Protein AF-A0A9D4QVT0-F1 (afdb_monomer_lite)

Organism: Dreissena polymorpha (NCBI:txid45954)

Sequence (246 aa):
MTSIEALIDLQKLAFLGSLCHAPTGKPCHTLFILRLCQFDLCETRKVGFIPDIVKILQKYNLEDYLTTFKTKSLFPSKEKWKSVCKKTVRQHETSHWRMRLEQHKDFSLFKEVHKSLEPATIWRVAKIRPDSLSLMKFLSRLCCKKTHEQPVLCSKCTHQHMHIEVVHALFECPFTDSPARLQTFIETVRQLSAPLHEHLKNIEPATLVLYVMGMIDDVIADLMPIALYPEFLINCANFLQSVLSV

Structure (mmCIF, N/CA/C/O backbone):
data_AF-A0A9D4QVT0-F1
#
_entry.id   AF-A0A9D4QVT0-F1
#
loop_
_atom_site.group_PDB
_atom_site.id
_atom_site.type_symbol
_atom_site.label_atom_id
_atom_site.label_alt_id
_atom_site.label_comp_id
_atom_site.label_asym_id
_atom_site.label_entity_id
_atom_site.label_seq_id
_atom_site.pdbx_PDB_ins_code
_atom_site.Cartn_x
_atom_site.Cartn_y
_atom_site.Cartn_z
_atom_site.occupancy
_atom_site.B_iso_or_equiv
_atom_site.auth_seq_id
_atom_site.auth_comp_id
_atom_site.auth_asym_id
_atom_site.auth_atom_id
_atom_site.pdbx_PDB_model_num
ATOM 1 N N . MET A 1 1 ? 0.474 -0.788 4.934 1.00 60.62 1 MET A N 1
ATOM 2 C CA . MET A 1 1 ? 1.141 0.000 6.010 1.00 60.62 1 MET A CA 1
ATOM 3 C C . MET A 1 1 ? 0.111 0.927 6.661 1.00 60.62 1 MET A C 1
ATOM 5 O O . MET A 1 1 ? -0.628 1.569 5.932 1.00 60.62 1 MET A O 1
ATOM 9 N N . THR A 1 2 ? -0.000 0.971 7.992 1.00 77.81 2 THR A N 1
ATOM 10 C CA . THR A 1 2 ? -0.995 1.807 8.708 1.00 77.81 2 THR A CA 1
ATOM 11 C C . THR A 1 2 ? -0.305 3.054 9.258 1.00 77.81 2 THR A C 1
ATOM 13 O O . THR A 1 2 ? 0.782 2.920 9.822 1.00 77.81 2 THR A O 1
ATOM 16 N N . SER A 1 3 ? -0.887 4.248 9.093 1.00 87.88 3 SER A N 1
ATOM 17 C CA . SER A 1 3 ? -0.314 5.473 9.670 1.00 87.88 3 SER A CA 1
ATOM 18 C C . SER A 1 3 ? -0.239 5.393 11.201 1.00 87.88 3 SER A C 1
ATOM 20 O O . SER A 1 3 ? -0.995 4.657 11.838 1.00 87.88 3 SER A O 1
ATOM 22 N N . ILE A 1 4 ? 0.680 6.153 11.809 1.00 92.00 4 ILE A N 1
ATOM 23 C CA . ILE A 1 4 ? 0.808 6.220 13.276 1.00 92.00 4 ILE A CA 1
ATOM 24 C C . ILE A 1 4 ? -0.514 6.688 13.898 1.00 92.00 4 ILE A C 1
ATOM 26 O O . ILE A 1 4 ? -0.962 6.120 14.890 1.00 92.00 4 ILE A O 1
ATOM 30 N N . GLU A 1 5 ? -1.169 7.667 13.276 1.00 94.38 5 GLU A N 1
ATOM 31 C CA . GLU A 1 5 ? -2.486 8.149 13.692 1.00 94.38 5 GLU A CA 1
ATOM 32 C C . GLU A 1 5 ? -3.531 7.027 13.666 1.00 94.38 5 GLU A C 1
ATOM 34 O O . GLU A 1 5 ? -4.174 6.767 14.680 1.00 94.38 5 GLU A O 1
ATOM 39 N N . ALA A 1 6 ? -3.637 6.278 12.565 1.00 95.06 6 ALA A N 1
ATOM 40 C CA . ALA A 1 6 ? -4.564 5.152 12.470 1.00 95.06 6 ALA A CA 1
ATOM 41 C C . ALA A 1 6 ? -4.258 4.032 13.487 1.00 95.06 6 ALA A C 1
ATOM 43 O O . ALA A 1 6 ? -5.176 3.366 13.969 1.00 95.06 6 ALA A O 1
ATOM 44 N N . LEU A 1 7 ? -2.989 3.823 13.860 1.00 95.31 7 LEU A N 1
ATOM 45 C CA . LEU A 1 7 ? -2.624 2.902 14.943 1.00 95.31 7 LEU A CA 1
ATOM 46 C C . LEU A 1 7 ? -3.117 3.399 16.307 1.00 95.31 7 LEU A C 1
ATOM 48 O O . LEU A 1 7 ? -3.662 2.604 17.075 1.00 95.31 7 LEU A O 1
ATOM 52 N N . ILE A 1 8 ? -2.959 4.691 16.600 1.00 96.88 8 ILE A N 1
ATOM 53 C CA . ILE A 1 8 ? -3.469 5.317 17.829 1.00 96.88 8 ILE A CA 1
ATOM 54 C C . ILE A 1 8 ? -4.999 5.220 17.874 1.00 96.88 8 ILE A C 1
ATOM 56 O O . ILE A 1 8 ? -5.561 4.799 18.888 1.00 96.88 8 ILE A O 1
ATOM 60 N N . ASP A 1 9 ? -5.668 5.534 16.766 1.00 97.88 9 ASP A N 1
ATOM 61 C CA . ASP A 1 9 ? -7.123 5.455 16.648 1.00 97.88 9 ASP A CA 1
ATOM 62 C C . ASP A 1 9 ? -7.630 4.029 16.893 1.00 97.88 9 ASP A C 1
ATOM 64 O O . ASP A 1 9 ? -8.582 3.828 17.648 1.00 97.88 9 ASP A O 1
ATOM 68 N N . LEU A 1 10 ? -6.959 3.013 16.335 1.00 97.75 10 LEU A N 1
ATOM 69 C CA . LEU A 1 10 ? -7.292 1.606 16.580 1.00 97.75 10 LEU A CA 1
ATOM 70 C C . LEU A 1 10 ? -7.176 1.223 18.059 1.00 97.75 10 LEU A C 1
ATOM 72 O O . LEU A 1 10 ? -8.008 0.455 18.547 1.00 97.75 10 LEU A O 1
ATOM 76 N N . GLN A 1 11 ? -6.181 1.746 18.781 1.00 97.88 11 GLN A N 1
ATOM 77 C CA . GLN A 1 11 ? -6.045 1.499 20.221 1.00 97.88 11 GLN A CA 1
ATOM 78 C C . GLN A 1 11 ? -7.176 2.160 21.011 1.00 97.88 11 GLN A C 1
ATOM 80 O O . GLN A 1 11 ? -7.774 1.524 21.880 1.00 97.88 11 GLN A O 1
ATOM 85 N N . LYS A 1 12 ? -7.532 3.403 20.673 1.00 98.19 12 LYS A N 1
ATOM 86 C CA . LYS A 1 12 ? -8.656 4.114 21.301 1.00 98.19 12 LYS A CA 1
ATOM 87 C C . LYS A 1 12 ? -9.993 3.417 21.029 1.00 98.19 12 LYS A C 1
ATOM 89 O O . LYS A 1 12 ? -10.785 3.239 21.952 1.00 98.19 12 LYS A O 1
ATOM 94 N N . LEU A 1 13 ? -10.217 2.943 19.802 1.00 98.38 13 LEU A N 1
ATOM 95 C CA . LEU A 1 13 ? -11.386 2.136 19.439 1.00 98.38 13 LEU A CA 1
ATOM 96 C C . LEU A 1 13 ? -11.411 0.800 20.195 1.00 98.38 13 LEU A C 1
ATOM 98 O O . LEU A 1 13 ? -12.460 0.391 20.691 1.00 98.38 13 LEU A O 1
ATOM 102 N N . ALA A 1 14 ? -10.274 0.114 20.333 1.00 97.69 14 ALA A N 1
ATOM 103 C CA . ALA A 1 14 ? -10.193 -1.119 21.120 1.00 97.69 14 ALA A CA 1
ATOM 104 C C . ALA A 1 14 ? -10.498 -0.875 22.609 1.00 97.69 14 ALA A C 1
ATOM 106 O O . ALA A 1 14 ? -11.192 -1.677 23.246 1.00 97.69 14 ALA A O 1
ATOM 107 N N . PHE A 1 15 ? -10.023 0.248 23.148 1.00 97.81 15 PHE A N 1
ATOM 108 C CA . PHE A 1 15 ? -10.331 0.669 24.507 1.00 97.81 15 PHE A CA 1
ATOM 109 C C . PHE A 1 15 ? -11.822 0.982 24.681 1.00 97.81 15 PHE A C 1
ATOM 111 O O . PHE A 1 15 ? -12.424 0.467 25.621 1.00 97.81 15 PHE A O 1
ATOM 118 N N . LEU A 1 16 ? -12.450 1.701 23.739 1.00 98.00 16 LEU A N 1
ATOM 119 C CA . LEU A 1 16 ? -13.904 1.919 23.727 1.00 98.00 16 LEU A CA 1
ATOM 120 C C . LEU A 1 16 ? -14.670 0.597 23.816 1.00 98.00 16 LEU A C 1
ATOM 122 O O . LEU A 1 16 ? -15.527 0.447 24.680 1.00 98.00 16 LEU A O 1
ATOM 126 N N . GLY A 1 17 ? -14.329 -0.373 22.962 1.00 97.31 17 GLY A N 1
ATOM 127 C CA . GLY A 1 17 ? -14.982 -1.682 22.991 1.00 97.31 17 GLY A CA 1
ATOM 128 C C . GLY A 1 17 ? -14.847 -2.353 24.357 1.00 97.31 17 GLY A C 1
ATOM 129 O O . GLY A 1 17 ? -15.827 -2.838 24.909 1.00 97.31 17 GLY A O 1
ATOM 130 N N . SER A 1 18 ? -13.661 -2.272 24.963 1.00 96.88 18 SER A N 1
ATOM 131 C CA . SER A 1 18 ? -13.419 -2.819 26.303 1.00 96.88 18 SER A CA 1
ATOM 132 C C . SER A 1 18 ? -14.275 -2.148 27.387 1.00 96.88 18 SER A C 1
ATOM 134 O O . SER A 1 18 ? -14.705 -2.830 28.314 1.00 96.88 18 SER A O 1
ATOM 136 N N . LEU A 1 19 ? -14.559 -0.845 27.271 1.00 96.31 19 LEU A N 1
ATOM 137 C CA . LEU A 1 19 ? -15.464 -0.129 28.180 1.00 96.31 19 LEU A CA 1
ATOM 138 C C . LEU A 1 19 ? -16.932 -0.530 27.969 1.00 96.31 19 LEU A C 1
ATOM 140 O O . LEU A 1 19 ? -17.656 -0.726 28.947 1.00 96.31 19 LEU A O 1
ATOM 144 N N . CYS A 1 20 ? -17.357 -0.698 26.713 1.00 96.12 20 CYS A N 1
ATOM 145 C CA . CYS A 1 20 ? -18.707 -1.150 26.365 1.00 96.12 20 CYS A CA 1
ATOM 146 C C . CYS A 1 20 ? -18.978 -2.604 26.790 1.00 96.12 20 CYS A C 1
ATOM 148 O O . CYS A 1 20 ? -20.111 -2.933 27.126 1.00 96.12 20 CYS A O 1
ATOM 150 N N . HIS A 1 21 ? -17.955 -3.467 26.806 1.00 95.50 21 HIS A N 1
ATOM 151 C CA . HIS A 1 21 ? -18.050 -4.857 27.284 1.00 95.50 21 HIS A CA 1
ATOM 152 C C . HIS A 1 21 ? -17.808 -5.026 28.784 1.00 95.50 21 HIS A C 1
ATOM 154 O O . HIS A 1 21 ? -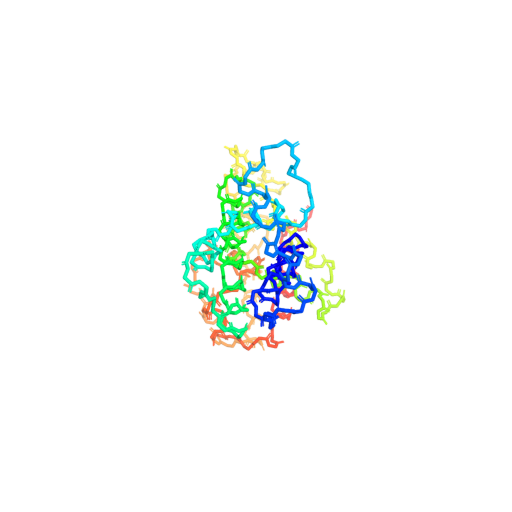17.959 -6.134 29.301 1.00 95.50 21 HIS A O 1
ATOM 160 N N . ALA A 1 22 ? -17.381 -3.977 29.486 1.00 94.50 22 ALA A N 1
ATOM 161 C CA . ALA A 1 22 ? -17.099 -4.075 30.909 1.00 94.50 22 ALA A CA 1
ATOM 162 C C . ALA A 1 22 ? -18.389 -4.400 31.692 1.00 94.50 22 ALA A C 1
ATOM 164 O O . ALA A 1 22 ? -19.429 -3.801 31.415 1.00 94.50 22 ALA A O 1
ATOM 165 N N . PRO A 1 23 ? -18.339 -5.310 32.686 1.00 91.38 23 PRO A N 1
ATOM 166 C CA . PRO A 1 23 ? -19.505 -5.631 33.497 1.00 91.38 23 PRO A CA 1
ATOM 167 C C . PRO A 1 23 ? -20.076 -4.396 34.199 1.00 91.38 23 PRO A C 1
ATOM 169 O O . PRO A 1 23 ? -19.332 -3.567 34.738 1.00 91.38 23 PRO A O 1
ATOM 172 N N . THR A 1 24 ? -21.403 -4.320 34.259 1.00 88.25 24 THR A N 1
ATOM 173 C CA . THR A 1 24 ? -22.119 -3.293 35.020 1.00 88.25 24 THR A CA 1
ATOM 174 C C . THR A 1 24 ? -21.688 -3.321 36.488 1.00 88.25 24 THR A C 1
ATOM 176 O O . THR A 1 24 ? -21.544 -4.389 37.081 1.00 88.25 24 THR A O 1
ATOM 179 N N . GLY A 1 25 ? -21.454 -2.148 37.079 1.00 88.12 25 GLY A N 1
ATOM 180 C CA . GLY A 1 25 ? -20.994 -2.010 38.468 1.00 88.12 25 GLY A CA 1
ATOM 181 C C . GLY A 1 25 ? -19.472 -1.970 38.645 1.00 88.12 25 GLY A C 1
ATOM 182 O O . GLY A 1 25 ? -18.996 -1.609 39.720 1.00 88.12 25 GLY A O 1
ATOM 183 N N . LYS A 1 26 ? -18.676 -2.260 37.604 1.00 93.56 26 LYS A N 1
ATOM 184 C CA . LYS A 1 26 ? -17.235 -1.967 37.648 1.00 93.56 26 LYS A CA 1
ATOM 185 C C . LYS A 1 26 ? -17.010 -0.446 37.613 1.00 93.56 26 LYS A C 1
ATOM 187 O O . LYS A 1 26 ? -17.605 0.217 36.762 1.00 93.56 26 LYS A O 1
ATOM 192 N N . PRO A 1 27 ? -16.103 0.113 38.443 1.00 94.50 27 PRO A N 1
ATOM 193 C CA . PRO A 1 27 ? -15.868 1.559 38.494 1.00 94.50 27 PRO A CA 1
ATOM 194 C C . PRO A 1 27 ? -15.547 2.189 37.134 1.00 94.50 27 PRO A C 1
ATOM 196 O O . PRO A 1 27 ? -16.022 3.279 36.836 1.00 94.50 27 PRO A O 1
ATOM 199 N N . CYS A 1 28 ? -14.792 1.489 36.281 1.00 93.69 28 CYS A N 1
ATOM 200 C CA . CYS A 1 28 ? -14.464 1.958 34.935 1.00 93.69 28 CYS A CA 1
ATOM 201 C C . CYS A 1 28 ? -15.694 2.076 34.024 1.00 93.69 28 CYS A C 1
ATOM 203 O O . CYS A 1 28 ? -15.804 3.057 33.293 1.00 93.69 28 CYS A O 1
ATOM 205 N N . HIS A 1 29 ? -16.627 1.121 34.091 1.00 93.94 29 HIS A N 1
ATOM 206 C CA . HIS A 1 29 ? -17.863 1.153 33.314 1.00 93.94 29 HIS A CA 1
ATOM 207 C C . HIS A 1 29 ? -18.783 2.267 33.816 1.00 93.94 29 HIS A C 1
ATOM 209 O O . HIS A 1 29 ? -19.238 3.089 33.027 1.00 93.94 29 HIS A O 1
ATOM 215 N N . THR A 1 30 ? -18.981 2.366 35.134 1.00 94.81 30 THR A N 1
ATOM 216 C CA . THR A 1 30 ? -19.790 3.434 35.738 1.00 94.81 30 THR A CA 1
ATOM 217 C C . THR A 1 30 ? -19.240 4.814 35.385 1.00 94.81 30 THR A C 1
ATOM 219 O O . THR A 1 30 ? -19.988 5.680 34.937 1.00 94.81 30 THR A O 1
ATOM 222 N N . LEU A 1 31 ? -17.925 5.016 35.516 1.00 94.69 31 LEU A N 1
ATOM 223 C CA . LEU A 1 31 ? -17.282 6.274 35.142 1.00 94.69 31 LEU A CA 1
ATOM 224 C C . LEU A 1 31 ? -17.436 6.565 33.645 1.00 94.69 31 LEU A C 1
ATOM 226 O O . LEU A 1 31 ? -17.711 7.704 33.278 1.00 94.69 31 LEU A O 1
ATOM 230 N N . PHE A 1 32 ? -17.281 5.554 32.787 1.00 95.44 32 PHE A N 1
ATOM 231 C CA . PHE A 1 32 ? -17.475 5.699 31.346 1.00 95.44 32 PHE A CA 1
ATOM 232 C C . PHE A 1 32 ? -18.897 6.156 31.005 1.00 95.44 32 PHE A C 1
ATOM 234 O O . PHE A 1 32 ? -19.044 7.161 30.313 1.00 95.44 32 PHE A O 1
ATOM 241 N N . ILE A 1 33 ? -19.926 5.489 31.539 1.00 94.50 33 ILE A N 1
ATOM 242 C CA . ILE A 1 33 ? -21.330 5.866 31.320 1.00 94.50 33 ILE A CA 1
ATOM 243 C C . ILE A 1 33 ? -21.603 7.280 31.842 1.00 94.50 33 ILE A C 1
ATOM 245 O O . ILE A 1 33 ? -22.165 8.095 31.116 1.00 94.50 33 ILE A O 1
ATOM 249 N N . LEU A 1 34 ? -21.136 7.619 33.050 1.00 92.94 34 LEU A N 1
ATOM 250 C CA . LEU A 1 34 ? -21.290 8.969 33.607 1.00 92.94 34 LEU A CA 1
ATOM 251 C C . LEU A 1 34 ? -20.663 10.037 32.705 1.00 92.94 34 LEU A C 1
ATOM 253 O O . LEU A 1 34 ? -21.289 11.059 32.430 1.00 92.94 34 LEU A O 1
ATOM 257 N N . ARG A 1 35 ? -19.436 9.806 32.220 1.00 92.50 35 ARG A N 1
ATOM 258 C CA . ARG A 1 35 ? -18.749 10.733 31.307 1.00 92.50 35 ARG A CA 1
ATOM 259 C C . ARG A 1 35 ? -19.438 10.829 29.952 1.00 92.50 35 ARG A C 1
ATOM 261 O O . ARG A 1 35 ? -19.459 11.910 29.371 1.00 92.50 35 ARG A O 1
ATOM 268 N N . LEU A 1 36 ? -19.999 9.727 29.464 1.00 92.75 36 LEU A N 1
ATOM 269 C CA . LEU A 1 36 ? -20.750 9.693 28.217 1.00 92.75 36 LEU A CA 1
ATOM 270 C C . LEU A 1 36 ? -22.048 10.506 28.328 1.00 92.75 36 LEU A C 1
ATOM 272 O O . LEU A 1 36 ? -22.293 11.358 27.481 1.00 92.75 36 LEU A O 1
ATOM 276 N N . CYS A 1 37 ? -22.811 10.335 29.412 1.00 91.25 37 CYS A N 1
ATOM 277 C CA . CYS A 1 37 ? -24.007 11.139 29.677 1.00 91.25 37 CYS A CA 1
ATOM 278 C C . CYS A 1 37 ? -23.668 12.624 29.869 1.00 91.25 37 CYS A C 1
ATOM 280 O O . CYS A 1 37 ? -24.354 13.488 29.335 1.00 91.25 37 CYS A O 1
ATOM 282 N N . GLN A 1 38 ? -22.587 12.941 30.592 1.00 90.50 38 GLN A N 1
ATOM 283 C CA . GLN A 1 38 ? -22.120 14.326 30.743 1.00 90.50 38 GLN A CA 1
ATOM 284 C C . GLN A 1 38 ? -21.781 14.974 29.398 1.00 90.50 38 GLN A C 1
ATOM 286 O O . GLN A 1 38 ? -22.061 16.153 29.209 1.00 90.50 38 GLN A O 1
ATOM 291 N N . PHE A 1 39 ? -21.175 14.221 28.478 1.00 90.69 39 PHE A N 1
ATOM 292 C CA . PHE A 1 39 ? -20.851 14.720 27.145 1.00 90.69 39 PHE A CA 1
ATOM 293 C C . PHE A 1 39 ? -22.103 15.047 26.323 1.00 90.69 39 PHE A C 1
ATOM 295 O O . PHE A 1 39 ? -22.094 16.031 25.588 1.00 90.69 39 PHE A O 1
ATOM 302 N N . ASP A 1 40 ? -23.170 14.260 26.473 1.00 88.44 40 ASP A N 1
ATOM 303 C CA . ASP A 1 40 ? -24.441 14.502 25.783 1.00 88.44 40 ASP A CA 1
ATOM 304 C C . ASP A 1 40 ? -25.218 15.688 26.386 1.00 88.44 40 ASP A C 1
ATOM 306 O O . ASP A 1 40 ? -25.942 16.373 25.670 1.00 88.44 40 ASP A O 1
ATOM 310 N N . LEU A 1 41 ? -25.056 15.949 27.690 1.00 87.81 41 LEU A N 1
ATOM 311 C CA . LEU A 1 41 ? -25.810 16.975 28.423 1.00 87.81 41 LEU A CA 1
ATOM 312 C C . LEU A 1 41 ? -25.109 18.343 28.523 1.00 87.81 41 LEU A C 1
ATOM 314 O O . LEU A 1 41 ? -25.785 19.346 28.740 1.00 87.81 41 LEU A O 1
ATOM 318 N N . CYS A 1 42 ? -23.778 18.412 28.402 1.00 80.81 42 CYS A N 1
ATOM 319 C CA . CYS A 1 42 ? -23.013 19.649 28.602 1.00 80.81 42 CYS A CA 1
ATOM 320 C C . CYS A 1 42 ? -22.198 20.062 27.368 1.00 80.81 42 CYS A C 1
ATOM 322 O O . CYS A 1 42 ? -21.316 19.338 26.906 1.00 80.81 42 CYS A O 1
ATOM 324 N N . GLU A 1 43 ? -22.372 21.308 26.920 1.00 66.81 43 GLU A N 1
ATOM 325 C CA . GLU A 1 43 ? -21.602 21.872 25.799 1.00 66.81 43 GLU A CA 1
ATOM 326 C C . GLU A 1 43 ? -20.201 22.374 26.189 1.00 66.81 43 GLU A C 1
ATOM 328 O O . GLU A 1 43 ? -19.310 22.462 25.344 1.00 66.81 43 GLU A O 1
ATOM 333 N N . THR A 1 44 ? -19.968 22.685 27.467 1.00 61.00 44 THR A N 1
ATOM 334 C CA . THR A 1 44 ? -18.906 23.627 27.860 1.00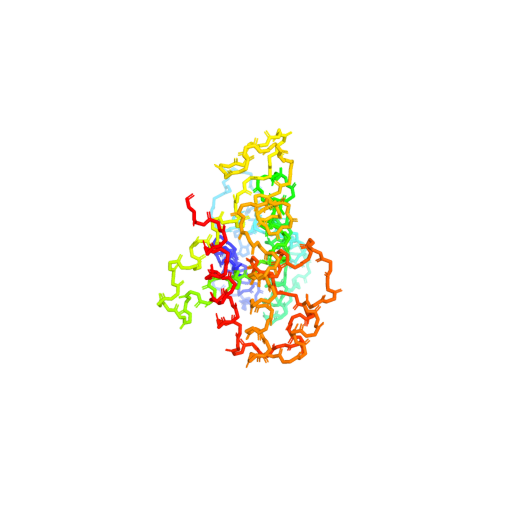 61.00 44 THR A CA 1
ATOM 335 C C . THR A 1 44 ? -17.534 23.011 28.151 1.00 61.00 44 THR A C 1
ATOM 337 O O . THR A 1 44 ? -16.558 23.753 28.255 1.00 61.00 44 THR A O 1
ATOM 340 N N . ARG A 1 45 ? -17.391 21.678 28.253 1.00 60.41 45 ARG A N 1
ATOM 341 C CA . ARG A 1 45 ? -16.076 21.022 28.459 1.00 60.41 45 ARG A CA 1
ATOM 342 C C . ARG A 1 45 ? -15.949 19.695 27.715 1.00 60.41 45 ARG A C 1
ATOM 344 O O . ARG A 1 45 ? -16.044 18.618 28.298 1.00 60.41 45 ARG A O 1
ATOM 351 N N . LYS A 1 46 ? -15.651 19.778 26.418 1.00 71.56 46 LYS A N 1
ATOM 352 C CA . LYS A 1 46 ? -15.370 18.622 25.553 1.00 71.56 46 LYS A CA 1
ATOM 353 C C . LYS A 1 46 ? -13.869 18.295 25.506 1.00 71.56 46 LYS A C 1
ATOM 355 O O . LYS A 1 46 ? -13.274 18.275 24.432 1.00 71.56 46 LYS A O 1
ATOM 360 N N . VAL A 1 47 ? -13.253 18.005 26.658 1.00 82.81 47 VAL A N 1
ATOM 361 C CA . VAL A 1 47 ? -11.852 17.526 26.735 1.00 82.81 47 VAL A CA 1
ATOM 362 C C . VAL A 1 47 ? -11.792 16.119 27.337 1.00 82.81 47 VAL A C 1
ATOM 364 O O . VAL A 1 47 ? -12.558 15.789 28.239 1.00 82.81 47 VAL A O 1
ATOM 367 N N . GLY A 1 48 ? -10.871 15.289 26.843 1.00 90.19 48 GLY A N 1
ATOM 368 C CA . GLY A 1 48 ? -10.626 13.933 27.335 1.00 90.19 48 GLY A CA 1
ATOM 369 C C . GLY A 1 48 ? -11.062 12.848 26.352 1.00 90.19 48 GLY A C 1
ATOM 370 O O . GLY A 1 48 ? -11.259 13.106 25.168 1.00 90.19 48 GLY A O 1
ATOM 371 N N . PHE A 1 49 ? -11.209 11.622 26.860 1.00 93.88 49 PHE A N 1
ATOM 372 C CA . PHE A 1 49 ? -11.444 10.437 26.032 1.00 93.88 49 PHE A CA 1
ATOM 373 C C . PHE A 1 49 ? -12.769 10.469 25.254 1.00 93.88 49 PHE A C 1
ATOM 375 O O . PHE A 1 49 ? -12.776 10.096 24.090 1.00 93.88 49 PHE A O 1
ATOM 382 N N . ILE A 1 50 ? -13.881 10.919 25.855 1.00 94.62 50 ILE A N 1
ATOM 383 C CA . ILE A 1 50 ? -15.206 10.875 25.201 1.00 94.62 50 ILE A CA 1
ATOM 384 C C . ILE A 1 50 ? -15.280 11.771 23.943 1.00 94.62 50 ILE A C 1
ATOM 386 O O . ILE A 1 50 ? -15.636 11.269 22.881 1.00 94.62 50 ILE A O 1
ATOM 390 N N . PRO A 1 51 ? -14.902 13.061 23.988 1.00 94.00 51 PRO A N 1
ATOM 391 C CA . PRO A 1 51 ? -14.850 13.891 22.782 1.00 94.00 51 PRO A CA 1
ATOM 392 C C . PRO A 1 51 ? -13.914 13.341 21.703 1.00 94.00 51 PRO A C 1
ATOM 394 O O . PRO A 1 51 ? -14.222 13.403 20.518 1.00 94.00 51 PRO A O 1
ATOM 397 N N . ASP A 1 52 ? -12.761 12.820 22.120 1.00 95.56 52 ASP A N 1
ATOM 398 C CA . ASP A 1 52 ? -11.743 12.265 21.232 1.00 95.56 52 ASP A CA 1
ATOM 399 C C . ASP A 1 52 ? -12.245 10.996 20.527 1.00 95.56 52 ASP A C 1
ATOM 401 O O . ASP A 1 52 ? -12.169 10.899 19.303 1.00 95.56 52 ASP A O 1
ATOM 405 N N . ILE A 1 53 ? -12.870 10.066 21.259 1.00 97.25 53 ILE A N 1
ATOM 406 C CA . ILE A 1 53 ? -13.441 8.863 20.650 1.00 97.25 53 ILE A CA 1
ATOM 407 C C . ILE A 1 53 ? -14.636 9.186 19.751 1.00 97.25 53 ILE A C 1
ATOM 409 O O . ILE A 1 53 ? -14.774 8.559 18.708 1.00 97.25 53 ILE A O 1
ATOM 413 N N . VAL A 1 54 ? -15.461 10.184 20.085 1.00 95.62 54 VAL A N 1
ATOM 414 C CA . VAL A 1 54 ? -16.562 10.626 19.209 1.00 95.62 54 VAL A CA 1
ATOM 415 C C . VAL A 1 54 ? -16.022 11.161 17.881 1.00 95.62 54 VAL A C 1
ATOM 417 O O . VAL A 1 54 ? -16.497 10.743 16.829 1.00 95.62 54 VAL A O 1
ATOM 420 N N . LYS A 1 55 ? -14.968 11.989 17.903 1.00 96.44 55 LYS A N 1
ATOM 421 C CA . LYS A 1 55 ? -14.296 12.455 16.673 1.00 96.44 55 LYS A CA 1
ATOM 422 C C . LYS A 1 55 ? -13.739 11.299 15.842 1.00 96.44 55 LYS A C 1
ATOM 424 O O . LYS A 1 55 ? -13.838 11.315 14.619 1.00 96.44 55 LYS A O 1
ATOM 429 N N . ILE A 1 56 ? -13.165 10.290 16.493 1.00 98.00 56 ILE A N 1
ATOM 430 C CA . ILE A 1 56 ? -12.651 9.092 15.817 1.00 98.00 56 ILE A CA 1
ATOM 431 C C . ILE A 1 56 ? -13.796 8.290 15.191 1.00 98.00 56 ILE A C 1
ATOM 433 O O . ILE A 1 56 ? -13.694 7.869 14.041 1.00 98.00 56 ILE A O 1
ATOM 437 N N . LEU A 1 57 ? -14.903 8.096 15.910 1.00 97.94 57 LEU A N 1
ATOM 438 C CA . LEU A 1 57 ? -16.078 7.414 15.370 1.00 97.94 57 LEU A CA 1
ATOM 439 C C . LEU A 1 57 ? -16.640 8.165 14.156 1.00 97.94 57 LEU A C 1
ATOM 441 O O . LEU A 1 57 ? -16.944 7.517 13.162 1.00 97.94 57 LEU A O 1
ATOM 445 N N . GLN A 1 58 ? -16.689 9.499 14.193 1.00 97.44 58 GLN A N 1
ATOM 446 C CA . GLN A 1 58 ? -17.069 10.344 13.051 1.00 97.44 58 GLN A CA 1
ATOM 447 C C . GLN A 1 58 ? -16.133 10.161 11.862 1.00 97.44 58 GLN A C 1
ATOM 449 O O . GLN A 1 58 ? -16.578 9.838 10.765 1.00 97.44 58 GLN A O 1
ATOM 454 N N . LYS A 1 59 ? -14.821 10.285 12.095 1.00 97.31 59 LYS A N 1
ATOM 455 C CA . LYS A 1 59 ? -13.776 10.109 11.075 1.00 97.31 59 LYS A CA 1
ATOM 456 C C . LYS A 1 59 ? -13.925 8.790 10.309 1.00 97.31 59 LYS A C 1
ATOM 458 O O . LYS A 1 59 ? -13.692 8.748 9.105 1.00 97.31 59 LYS A O 1
ATOM 463 N N . TYR A 1 60 ? -14.317 7.718 10.996 1.00 97.69 60 TYR A N 1
ATOM 464 C CA . TYR A 1 60 ? -14.461 6.386 10.407 1.00 97.69 60 TYR A CA 1
ATOM 465 C C . TYR A 1 60 ? -15.916 5.975 10.119 1.00 97.69 60 TYR A C 1
ATOM 467 O O . TYR A 1 60 ? -16.133 4.826 9.745 1.00 97.69 60 TYR A O 1
ATOM 475 N N . ASN A 1 61 ? -16.908 6.862 10.266 1.00 97.31 61 ASN A N 1
ATOM 476 C CA . ASN A 1 61 ? -18.338 6.544 10.114 1.00 97.31 61 ASN A CA 1
ATOM 477 C C . ASN A 1 61 ? -18.795 5.344 10.979 1.00 97.31 61 ASN A C 1
ATOM 479 O O . ASN A 1 61 ? -19.429 4.402 10.503 1.00 97.31 61 ASN A O 1
ATOM 483 N N . LEU A 1 62 ? -18.426 5.348 12.262 1.00 98.06 62 LEU A N 1
ATOM 484 C CA . LEU A 1 62 ? -18.722 4.303 13.254 1.00 98.06 62 LEU A CA 1
ATOM 485 C C . LEU A 1 62 ? -19.661 4.781 14.379 1.00 98.06 62 LEU A C 1
ATOM 487 O O . LEU A 1 62 ? -19.849 4.066 15.364 1.00 98.06 62 LEU A O 1
ATOM 491 N N . GLU A 1 63 ? -20.242 5.977 14.267 1.00 97.19 63 GLU A N 1
ATOM 492 C CA . GLU A 1 63 ? -21.066 6.597 15.320 1.00 97.19 63 GLU A CA 1
ATOM 493 C C . GLU A 1 63 ? -22.275 5.746 15.724 1.00 97.19 63 GLU A C 1
ATOM 495 O O . GLU A 1 63 ? -22.595 5.647 16.912 1.00 97.19 63 GLU A O 1
ATOM 500 N N . ASP A 1 64 ? -22.887 5.053 14.763 1.00 97.25 64 ASP A N 1
ATOM 501 C CA . ASP A 1 64 ? -24.062 4.207 14.983 1.00 97.25 64 ASP A CA 1
ATOM 502 C C . ASP A 1 64 ? -23.838 3.119 16.035 1.00 97.25 64 ASP A C 1
ATOM 504 O O . ASP A 1 64 ? -24.773 2.742 16.747 1.00 97.25 64 ASP A O 1
ATOM 508 N N . TYR A 1 65 ? -22.604 2.629 16.189 1.00 97.81 65 TYR A N 1
ATOM 509 C CA . TYR A 1 65 ? -22.277 1.646 17.223 1.00 97.81 65 TYR A CA 1
ATOM 510 C C . TYR A 1 65 ? -22.394 2.239 18.626 1.00 97.81 65 TYR A C 1
ATOM 512 O O . TYR A 1 65 ? -22.910 1.583 19.533 1.00 97.81 65 TYR A O 1
ATOM 520 N N . LEU A 1 66 ? -21.955 3.487 18.804 1.00 96.56 66 LEU A N 1
ATOM 521 C CA . LEU A 1 66 ? -22.077 4.183 20.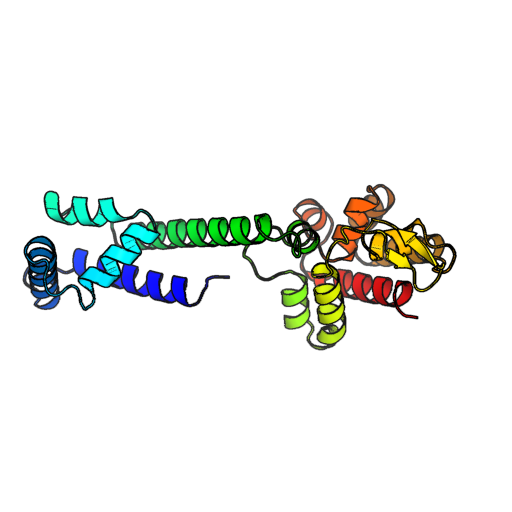079 1.00 96.56 66 LEU A CA 1
ATOM 522 C C . LEU A 1 66 ? -23.535 4.581 20.345 1.00 96.56 66 LEU A C 1
ATOM 524 O O . LEU A 1 66 ? -24.018 4.396 21.459 1.00 96.56 66 LEU A O 1
ATOM 528 N N . THR A 1 67 ? -24.263 5.046 19.327 1.00 96.12 67 THR A N 1
ATOM 529 C CA . THR A 1 67 ? -25.699 5.362 19.434 1.00 96.12 67 THR A CA 1
ATOM 530 C C . THR A 1 67 ? -26.529 4.126 19.789 1.00 96.12 67 THR A C 1
ATOM 532 O O . THR A 1 67 ? -27.384 4.173 20.677 1.00 96.12 67 THR A O 1
ATOM 535 N N . THR A 1 68 ? -26.247 2.988 19.153 1.00 97.38 68 THR A N 1
ATOM 536 C CA . THR A 1 68 ? -26.912 1.707 19.441 1.00 97.38 68 THR A CA 1
ATOM 537 C C . THR A 1 68 ? -26.613 1.230 20.861 1.00 97.38 68 THR A C 1
ATOM 539 O O . THR A 1 68 ? -27.513 0.760 21.557 1.00 97.38 68 THR A O 1
ATOM 542 N N . PHE A 1 69 ? -25.379 1.411 21.333 1.00 96.56 69 PHE A N 1
ATOM 543 C CA . PHE A 1 69 ? -25.023 1.110 22.715 1.00 96.56 69 PHE A CA 1
ATOM 544 C C . PHE A 1 69 ? -25.770 1.999 23.714 1.00 96.56 69 PHE A C 1
ATOM 546 O O . PHE A 1 69 ? -26.320 1.487 24.683 1.00 96.56 69 PHE A O 1
ATOM 553 N N . LYS A 1 70 ? -25.862 3.310 23.463 1.00 94.38 70 LYS A N 1
ATOM 554 C CA . LYS A 1 70 ? -26.593 4.242 24.340 1.00 94.38 70 LYS A CA 1
ATOM 555 C C . LYS A 1 70 ? -28.083 3.915 24.439 1.00 94.38 70 LYS A C 1
ATOM 557 O O . LYS A 1 70 ? -28.653 3.973 25.520 1.00 94.38 70 LYS A O 1
ATOM 562 N N . THR A 1 71 ? -28.709 3.588 23.310 1.00 95.75 71 THR A N 1
ATOM 563 C CA . THR A 1 71 ? -30.172 3.434 23.218 1.00 95.75 71 THR A CA 1
ATOM 564 C C . THR A 1 71 ? -30.661 2.027 23.538 1.00 95.75 71 THR A C 1
ATOM 566 O O . THR A 1 71 ? -31.743 1.869 24.094 1.00 95.75 71 THR A O 1
ATOM 569 N N . LYS A 1 72 ? -29.886 1.000 23.176 1.00 96.12 72 LYS A N 1
ATOM 570 C CA . LYS A 1 72 ? -30.295 -0.410 23.284 1.00 96.12 72 LYS A CA 1
ATOM 571 C C . LYS A 1 72 ? -29.389 -1.231 24.196 1.00 96.12 72 LYS A C 1
ATOM 573 O O . LYS A 1 72 ? -29.636 -2.419 24.365 1.00 96.12 72 LYS A O 1
ATOM 578 N N . SER A 1 73 ? -28.313 -0.641 24.725 1.00 93.56 73 SER A N 1
ATOM 579 C CA . SER A 1 73 ? -27.266 -1.362 25.466 1.00 93.56 73 SER A CA 1
ATOM 580 C C . SER A 1 73 ? -26.646 -2.515 24.666 1.00 93.56 73 SER A C 1
ATOM 582 O O . SER A 1 73 ? -26.146 -3.483 25.233 1.00 93.56 73 SER A O 1
ATOM 584 N N . LEU A 1 74 ? -26.657 -2.409 23.332 1.00 95.69 74 LEU A N 1
ATOM 585 C CA . LEU A 1 74 ? -26.090 -3.404 22.426 1.00 95.69 74 LEU A CA 1
ATOM 586 C C . LEU A 1 74 ? -24.771 -2.902 21.842 1.00 95.69 74 LEU A C 1
ATOM 588 O O . LEU A 1 74 ? -24.697 -1.803 21.295 1.00 95.69 74 LEU A O 1
ATOM 592 N N . PHE A 1 75 ? -23.740 -3.742 21.902 1.00 97.12 75 PHE A N 1
ATOM 593 C CA . PHE A 1 75 ? -22.448 -3.496 21.266 1.00 97.12 75 PHE A CA 1
ATOM 594 C C . PHE A 1 75 ? -21.936 -4.788 20.608 1.00 97.12 75 PHE A C 1
ATOM 596 O O . PHE A 1 75 ? -22.204 -5.874 21.131 1.00 97.12 75 PHE A O 1
ATOM 603 N N . PRO A 1 76 ? -21.213 -4.730 19.472 1.00 97.56 76 PRO A N 1
ATOM 604 C CA . PRO A 1 76 ? -20.663 -5.929 18.836 1.00 97.56 76 PRO A CA 1
ATOM 605 C C . PRO A 1 76 ? -19.754 -6.698 19.787 1.00 97.56 76 PRO A C 1
ATOM 607 O O . PRO A 1 76 ? -19.090 -6.073 20.604 1.00 97.56 76 PRO A O 1
ATOM 610 N N . SER A 1 77 ? -19.645 -8.024 19.652 1.00 97.25 77 SER A N 1
ATOM 611 C CA . SER A 1 77 ? -18.658 -8.802 20.419 1.00 97.25 77 SER A CA 1
ATOM 612 C C . SER A 1 77 ? -17.233 -8.277 20.209 1.00 97.25 77 SER A C 1
ATOM 614 O O . SER A 1 77 ? -16.941 -7.610 19.212 1.00 97.25 77 SER A O 1
ATOM 616 N N . LYS A 1 78 ? -16.320 -8.595 21.129 1.00 95.06 78 LYS A N 1
ATOM 617 C CA . LYS A 1 78 ? -14.928 -8.122 21.091 1.00 95.06 78 LYS A CA 1
ATOM 618 C C . LYS A 1 78 ? -14.235 -8.438 19.760 1.00 95.06 78 LYS A C 1
ATOM 620 O O . LYS A 1 78 ? -13.572 -7.573 19.181 1.00 95.06 78 LYS A O 1
ATOM 625 N N . GLU A 1 79 ? -14.415 -9.650 19.245 1.00 96.25 79 GLU A N 1
ATOM 626 C CA . GLU A 1 79 ? -13.842 -10.118 17.980 1.00 96.25 79 GLU A CA 1
ATOM 627 C C . GLU A 1 79 ? -14.454 -9.368 16.795 1.00 96.25 79 GLU A C 1
ATOM 629 O O . GLU A 1 79 ? -13.729 -8.888 15.917 1.00 96.25 79 GLU A O 1
ATOM 634 N N . LYS A 1 80 ? -15.786 -9.210 16.799 1.00 97.69 80 LYS A N 1
ATOM 635 C CA . LYS A 1 80 ? -16.513 -8.500 15.744 1.00 97.69 80 LYS A CA 1
ATOM 636 C C . LYS A 1 80 ? -16.128 -7.025 15.713 1.00 97.69 80 LYS A C 1
ATOM 638 O O . LYS A 1 80 ? -15.823 -6.511 14.642 1.00 97.69 80 LYS A O 1
ATOM 643 N N . TRP A 1 81 ? -16.056 -6.369 16.869 1.00 98.12 81 TRP A N 1
ATOM 644 C CA . TRP A 1 81 ? -15.624 -4.977 16.990 1.00 98.12 81 TRP A CA 1
ATOM 645 C C . TRP A 1 81 ? -14.197 -4.780 16.478 1.00 98.12 81 TRP A C 1
ATOM 647 O O . TRP A 1 81 ? -13.949 -3.917 15.640 1.00 98.12 81 TRP A O 1
ATOM 657 N N . LYS A 1 82 ? -13.261 -5.645 16.888 1.00 96.88 82 LYS A N 1
ATOM 658 C CA . LYS A 1 82 ? -11.876 -5.608 16.395 1.00 96.88 82 LYS A CA 1
ATOM 659 C C . LYS A 1 82 ? -11.807 -5.749 14.871 1.00 96.88 82 LYS A C 1
ATOM 661 O O . LYS A 1 82 ? -11.006 -5.062 14.236 1.00 96.88 82 LYS A O 1
ATOM 666 N N . SER A 1 83 ? -12.622 -6.633 14.292 1.00 97.69 83 SER A N 1
ATOM 667 C CA . SER A 1 83 ? -12.712 -6.824 12.840 1.00 97.69 83 SER A CA 1
ATOM 668 C C . SER A 1 83 ? -13.265 -5.582 12.132 1.00 97.69 83 SER A C 1
ATOM 670 O O . SER A 1 83 ? -12.640 -5.094 11.189 1.00 97.69 83 SER A O 1
ATOM 672 N N . VAL A 1 84 ? -14.371 -5.021 12.637 1.00 98.12 84 VAL A N 1
ATOM 673 C CA . VAL A 1 84 ? -14.988 -3.786 12.123 1.00 98.12 84 VAL A CA 1
ATOM 674 C C . VAL A 1 84 ? -13.980 -2.640 12.133 1.00 98.12 84 VAL A C 1
ATOM 676 O O . VAL A 1 84 ? -13.695 -2.086 11.077 1.00 98.12 84 VAL A O 1
ATOM 679 N N . CYS A 1 85 ? -13.355 -2.351 13.278 1.00 97.69 85 CYS A N 1
ATOM 680 C CA . CYS A 1 85 ? -12.381 -1.265 13.395 1.00 97.69 85 CYS A CA 1
ATOM 681 C C . CYS A 1 85 ? -11.221 -1.423 12.410 1.00 97.69 85 CYS A C 1
ATOM 683 O O . CYS A 1 85 ? -10.899 -0.492 11.679 1.00 97.69 85 CYS A O 1
ATOM 685 N N . LYS A 1 86 ? -10.613 -2.616 12.335 1.00 96.38 86 LYS A N 1
ATOM 686 C CA . LYS A 1 86 ? -9.505 -2.871 11.401 1.00 96.38 86 LYS A CA 1
ATOM 687 C C . LYS A 1 86 ? -9.919 -2.671 9.947 1.00 96.38 86 LYS A C 1
ATOM 689 O O . LYS A 1 86 ? -9.168 -2.061 9.188 1.00 96.38 86 LYS A O 1
ATOM 694 N N . LYS A 1 87 ? -11.084 -3.197 9.558 1.00 96.50 87 LYS A N 1
ATOM 695 C CA . LYS A 1 87 ? -11.598 -3.087 8.191 1.00 96.50 87 LYS A CA 1
ATOM 696 C C . LYS A 1 87 ? -11.868 -1.628 7.835 1.00 96.50 87 LYS A C 1
ATOM 698 O O . LYS A 1 87 ? -11.344 -1.156 6.830 1.00 96.50 87 LYS A O 1
ATOM 703 N N . THR A 1 88 ? -12.624 -0.921 8.668 1.00 96.94 88 THR A N 1
ATOM 704 C CA . THR A 1 88 ? -13.045 0.456 8.402 1.00 96.94 88 THR A CA 1
ATOM 705 C C . THR A 1 88 ? -11.862 1.421 8.391 1.00 96.94 88 THR A C 1
ATOM 707 O O . THR A 1 88 ? -11.723 2.197 7.449 1.00 96.94 88 THR A O 1
ATOM 710 N N . VAL A 1 89 ? -10.945 1.318 9.361 1.00 96.44 89 VAL A N 1
ATOM 711 C CA . VAL A 1 89 ? -9.725 2.144 9.380 1.00 96.44 89 VAL A CA 1
ATOM 712 C C . VAL A 1 89 ? -8.869 1.870 8.141 1.00 96.44 89 VAL A C 1
ATOM 714 O O . VAL A 1 89 ? -8.429 2.808 7.483 1.00 96.44 89 VAL A O 1
ATOM 717 N N . ARG A 1 90 ? -8.683 0.599 7.747 1.00 93.94 90 ARG A N 1
ATOM 718 C CA . ARG A 1 90 ? -7.932 0.260 6.524 1.00 93.94 90 ARG A CA 1
ATOM 719 C C . ARG A 1 90 ? -8.591 0.831 5.268 1.00 93.94 90 ARG A C 1
ATOM 721 O O . ARG A 1 90 ? -7.886 1.329 4.392 1.00 93.94 90 ARG A O 1
ATOM 728 N N . GLN A 1 91 ? -9.917 0.755 5.164 1.00 94.31 91 GLN A N 1
ATOM 729 C CA . GLN A 1 91 ? -10.670 1.311 4.037 1.00 94.31 91 GLN A CA 1
ATOM 730 C C . GLN A 1 91 ? -10.540 2.836 3.965 1.00 94.31 91 GLN A C 1
ATOM 732 O O . GLN A 1 91 ? -10.284 3.367 2.883 1.00 94.31 91 GLN A O 1
ATOM 737 N N . HIS A 1 92 ? -10.643 3.521 5.106 1.00 95.06 92 HIS A N 1
ATOM 738 C CA . HIS A 1 92 ? -10.440 4.965 5.202 1.00 95.06 92 HIS A CA 1
ATOM 739 C C . HIS A 1 92 ? -9.026 5.363 4.758 1.00 95.06 92 HIS A C 1
ATOM 741 O O . HIS A 1 92 ? -8.876 6.168 3.842 1.00 95.06 92 HIS A O 1
ATOM 747 N N . GLU A 1 93 ? -7.987 4.730 5.315 1.00 93.81 93 GLU A N 1
ATOM 748 C CA . GLU A 1 93 ? -6.590 5.013 4.954 1.00 93.81 93 GLU A CA 1
ATOM 749 C C . GLU A 1 93 ? -6.311 4.752 3.467 1.00 93.81 93 GLU A C 1
ATOM 751 O O . GLU A 1 93 ? -5.640 5.546 2.809 1.00 93.81 93 GLU A O 1
ATOM 756 N N . THR A 1 94 ? -6.850 3.658 2.916 1.00 91.94 94 THR A N 1
ATOM 757 C CA . THR A 1 94 ? -6.683 3.310 1.494 1.00 91.94 94 THR A CA 1
ATOM 758 C C . THR A 1 94 ? -7.335 4.355 0.592 1.00 91.94 94 THR A C 1
ATOM 760 O O . THR A 1 94 ? -6.748 4.761 -0.411 1.00 91.94 94 THR A O 1
ATOM 763 N N . SER A 1 95 ? -8.531 4.815 0.960 1.00 91.69 95 SER A N 1
ATOM 764 C CA . SER A 1 95 ? -9.267 5.829 0.200 1.00 91.69 95 SER A CA 1
ATOM 765 C C . SER A 1 95 ? -8.564 7.183 0.266 1.00 91.69 95 SER A C 1
ATOM 767 O O . SER A 1 95 ? -8.355 7.816 -0.765 1.00 91.69 95 SER A O 1
ATOM 769 N N . HIS A 1 96 ? -8.113 7.588 1.455 1.00 90.44 96 HIS A N 1
ATOM 770 C CA . HIS A 1 96 ? -7.371 8.830 1.648 1.00 90.44 96 HIS A CA 1
ATOM 771 C C . HIS A 1 96 ? -6.019 8.817 0.918 1.00 90.44 96 HIS A C 1
ATOM 773 O O . HIS A 1 96 ? -5.618 9.806 0.307 1.00 90.44 96 HIS A O 1
ATOM 779 N N . TRP A 1 97 ? -5.309 7.686 0.924 1.00 89.75 97 TRP A N 1
ATOM 780 C CA . TRP A 1 97 ? -4.091 7.517 0.132 1.00 89.75 97 TRP A CA 1
ATOM 781 C C . TRP A 1 97 ? -4.356 7.648 -1.371 1.00 89.75 97 TRP A C 1
ATOM 783 O O . TRP A 1 97 ? -3.651 8.406 -2.033 1.00 89.75 97 TRP A O 1
ATOM 793 N N . ARG A 1 98 ? -5.402 6.993 -1.893 1.00 89.12 98 ARG A N 1
ATOM 794 C CA . ARG A 1 98 ? -5.772 7.091 -3.312 1.00 89.12 98 ARG A CA 1
ATOM 795 C C . ARG A 1 98 ? -6.131 8.525 -3.705 1.00 89.12 98 ARG A C 1
ATOM 797 O O . ARG A 1 98 ? -5.619 9.016 -4.704 1.00 89.12 98 ARG A O 1
ATOM 804 N N . MET A 1 99 ? -6.926 9.205 -2.881 1.00 90.19 99 MET A N 1
ATOM 805 C CA . MET A 1 99 ? -7.320 10.598 -3.104 1.00 90.19 99 MET A CA 1
ATOM 806 C C . MET A 1 99 ? -6.105 11.531 -3.167 1.00 90.19 99 MET A C 1
ATOM 808 O O . MET A 1 99 ? -6.010 12.350 -4.077 1.00 90.19 99 MET A O 1
ATOM 812 N N . ARG A 1 100 ? -5.132 11.370 -2.257 1.00 87.88 100 ARG A N 1
ATOM 813 C CA . ARG A 1 100 ? -3.882 12.148 -2.300 1.00 87.88 100 ARG A CA 1
ATOM 814 C C . ARG A 1 100 ? -3.093 11.907 -3.586 1.00 87.88 100 ARG A C 1
ATOM 816 O O . ARG A 1 100 ? -2.564 12.857 -4.151 1.00 87.88 100 ARG A O 1
ATOM 823 N N . LEU A 1 101 ? -3.017 10.663 -4.060 1.00 87.31 101 LEU A N 1
ATOM 824 C CA . LEU A 1 101 ? -2.344 10.361 -5.327 1.00 87.31 101 LEU A CA 1
ATOM 825 C C . LEU A 1 101 ? -3.084 10.928 -6.545 1.00 87.31 101 LEU A C 1
ATOM 827 O O . LEU A 1 101 ? -2.446 11.282 -7.527 1.00 87.31 101 LEU A O 1
ATOM 831 N N . GLU A 1 102 ? -4.412 11.028 -6.492 1.00 86.62 102 GLU A N 1
ATOM 832 C CA . GLU A 1 102 ? -5.230 11.577 -7.582 1.00 86.62 102 GLU A CA 1
ATOM 833 C C . GLU A 1 102 ? -5.174 13.102 -7.674 1.00 86.62 102 GLU A C 1
ATOM 835 O O . GLU A 1 102 ? -5.200 13.652 -8.772 1.00 86.62 102 GLU A O 1
ATOM 840 N N . GLN A 1 103 ? -5.067 13.792 -6.540 1.00 86.62 103 GLN A N 1
ATOM 841 C CA . GLN A 1 103 ? -5.039 15.258 -6.498 1.00 86.62 103 GLN A CA 1
ATOM 842 C C . GLN A 1 103 ? -3.707 15.856 -6.969 1.00 86.62 103 GLN A C 1
ATOM 844 O O . GLN A 1 103 ? -3.650 17.021 -7.362 1.00 86.62 103 GLN A O 1
ATOM 849 N N . HIS A 1 104 ? -2.627 15.079 -6.937 1.00 82.38 104 HIS A N 1
ATOM 850 C CA . HIS A 1 104 ? -1.277 15.571 -7.177 1.00 82.38 104 HIS A CA 1
ATOM 851 C C . HIS A 1 104 ? -0.681 14.953 -8.446 1.00 82.38 104 HIS A C 1
ATOM 853 O O . HIS A 1 104 ? -0.205 13.818 -8.433 1.00 82.38 104 HIS A O 1
ATOM 859 N N . LYS A 1 105 ? -0.628 15.743 -9.530 1.00 79.44 105 LYS A N 1
ATOM 860 C CA . LYS A 1 105 ? -0.035 15.338 -10.822 1.00 79.44 105 LYS A CA 1
ATOM 861 C C . LYS A 1 105 ? 1.411 14.844 -10.705 1.00 79.44 105 LYS A C 1
ATOM 863 O O . LYS A 1 105 ? 1.824 13.988 -11.479 1.00 79.44 105 LYS A O 1
ATOM 868 N N . ASP A 1 106 ? 2.154 15.341 -9.716 1.00 80.06 106 ASP A N 1
ATOM 869 C CA . ASP A 1 106 ? 3.535 14.935 -9.428 1.00 80.06 106 ASP A CA 1
ATOM 870 C C . ASP A 1 106 ? 3.675 13.433 -9.096 1.00 80.06 106 ASP A C 1
ATOM 872 O O . ASP A 1 106 ? 4.772 12.891 -9.203 1.00 80.06 106 ASP A O 1
ATOM 876 N N . PHE A 1 107 ? 2.587 12.748 -8.718 1.00 81.62 107 PHE A N 1
ATOM 877 C CA . PHE A 1 107 ? 2.587 11.311 -8.416 1.00 81.62 107 PHE A CA 1
ATOM 878 C C . PHE A 1 107 ? 1.958 10.443 -9.511 1.00 81.62 107 PHE A C 1
ATOM 880 O O . PHE A 1 107 ? 1.680 9.272 -9.253 1.00 81.62 107 PHE A O 1
ATOM 887 N N . SER A 1 108 ? 1.737 10.974 -10.717 1.00 83.69 108 SER A N 1
ATOM 888 C CA . SER A 1 108 ? 1.127 10.237 -11.836 1.00 83.69 108 SER A CA 1
ATOM 889 C C . SER A 1 108 ? 1.828 8.897 -12.092 1.00 83.69 108 SER A C 1
ATOM 891 O O . SER A 1 108 ? 1.201 7.844 -12.034 1.00 83.69 108 SER A O 1
ATOM 893 N N . LEU A 1 109 ? 3.151 8.919 -12.251 1.00 86.31 109 LEU A N 1
ATOM 894 C CA . LEU A 1 109 ? 3.957 7.721 -12.479 1.00 86.31 109 LEU A CA 1
ATOM 895 C C . LEU A 1 109 ? 4.034 6.813 -11.248 1.00 86.31 109 LEU A C 1
ATOM 897 O O . LEU A 1 109 ? 3.926 5.592 -11.355 1.00 86.31 109 LEU A O 1
ATOM 901 N N . PHE A 1 110 ? 4.176 7.405 -10.061 1.00 88.75 110 PHE A N 1
ATOM 902 C CA . PHE A 1 110 ? 4.195 6.649 -8.812 1.00 88.75 110 PHE A CA 1
ATOM 903 C C . PHE A 1 110 ? 2.891 5.867 -8.602 1.00 88.75 110 PHE A C 1
ATOM 905 O O . PHE A 1 110 ? 2.942 4.720 -8.167 1.00 88.75 110 PHE A O 1
ATOM 912 N N . LYS A 1 111 ? 1.736 6.454 -8.939 1.00 88.62 111 LYS A N 1
ATOM 913 C CA . LYS A 1 111 ? 0.420 5.806 -8.853 1.00 88.62 111 LYS A CA 1
ATOM 914 C C . LYS A 1 111 ? 0.328 4.578 -9.762 1.00 88.62 111 LYS A C 1
ATOM 916 O O . LYS A 1 111 ? -0.228 3.564 -9.342 1.00 88.62 111 LYS A O 1
ATOM 921 N N . GLU A 1 112 ? 0.891 4.653 -10.966 1.00 89.19 112 GLU A N 1
ATOM 922 C CA . GLU A 1 112 ? 0.894 3.530 -11.911 1.00 89.19 112 GLU A CA 1
ATOM 923 C C . GLU A 1 112 ? 1.800 2.387 -11.441 1.00 89.19 112 GLU A C 1
ATOM 925 O O . GLU A 1 112 ? 1.411 1.219 -11.480 1.00 89.19 112 GLU A O 1
ATOM 930 N N . VAL A 1 113 ? 2.980 2.720 -10.909 1.00 89.88 113 VAL A N 1
ATOM 931 C CA . VAL A 1 113 ? 3.933 1.729 -10.384 1.00 89.88 113 VAL A CA 1
ATOM 932 C C . VAL A 1 113 ? 3.459 1.129 -9.054 1.00 89.88 113 VAL A C 1
ATOM 934 O O . VAL A 1 113 ? 3.692 -0.049 -8.768 1.00 89.88 113 VAL A O 1
ATOM 937 N N . HIS A 1 114 ? 2.780 1.919 -8.222 1.00 89.94 114 HIS A N 1
ATOM 938 C CA . HIS A 1 114 ? 2.412 1.555 -6.861 1.00 89.94 114 HIS A CA 1
ATOM 939 C C . HIS A 1 114 ? 0.906 1.683 -6.612 1.00 89.94 114 HIS A C 1
ATOM 941 O O . HIS A 1 114 ? 0.405 2.732 -6.217 1.00 89.94 114 HIS A O 1
ATOM 947 N N . LYS A 1 115 ? 0.188 0.565 -6.779 1.00 85.31 115 LYS A N 1
ATOM 948 C CA . LYS A 1 115 ? -1.287 0.513 -6.776 1.00 85.31 115 LYS A CA 1
ATOM 949 C C . LYS A 1 115 ? -1.937 0.239 -5.409 1.00 85.31 115 LYS A C 1
ATOM 951 O O . LYS A 1 115 ? -3.160 0.126 -5.324 1.00 85.31 115 LYS A O 1
ATOM 956 N N . SER A 1 116 ? -1.161 0.109 -4.329 1.00 85.88 116 SER A N 1
ATOM 957 C CA . SER A 1 116 ? -1.692 -0.259 -3.005 1.00 85.88 116 SER A CA 1
ATOM 958 C C . SER A 1 116 ? -1.054 0.530 -1.861 1.00 85.88 116 SER A C 1
ATOM 960 O O . SER A 1 116 ? 0.033 1.058 -2.007 1.00 85.88 116 SER A O 1
ATOM 962 N N . LEU A 1 117 ? -1.703 0.548 -0.691 1.00 85.19 117 LEU A N 1
ATOM 963 C CA . LEU A 1 117 ? -1.183 1.154 0.548 1.00 85.19 117 LEU A CA 1
ATOM 964 C C . LEU A 1 117 ? -0.101 0.289 1.247 1.00 85.19 117 LEU A C 1
ATOM 966 O O . LEU A 1 117 ? 0.336 0.568 2.371 1.00 85.19 117 LEU A O 1
ATOM 970 N N . GLU A 1 118 ? 0.304 -0.828 0.646 1.00 86.31 118 GLU A N 1
ATOM 971 C CA . GLU A 1 118 ? 1.376 -1.654 1.198 1.00 86.31 118 GLU A CA 1
ATOM 972 C C . GLU A 1 118 ? 2.753 -1.050 0.911 1.00 86.31 118 GLU A C 1
ATOM 974 O O . GLU A 1 118 ? 2.875 -0.197 0.046 1.00 86.31 118 GLU A O 1
ATOM 979 N N . PRO A 1 119 ? 3.820 -1.425 1.635 1.00 86.88 119 PRO A N 1
ATOM 980 C CA . PRO A 1 119 ? 5.155 -0.949 1.290 1.00 86.88 119 PRO A CA 1
ATOM 981 C C . PRO A 1 119 ? 5.499 -1.285 -0.169 1.00 86.88 119 PRO A C 1
ATOM 983 O O . PRO A 1 119 ? 5.372 -2.441 -0.585 1.00 86.88 119 PRO A O 1
ATOM 986 N N . ALA A 1 120 ? 5.953 -0.288 -0.936 1.00 88.56 120 ALA A N 1
ATOM 987 C CA . ALA A 1 120 ? 6.329 -0.482 -2.335 1.00 88.56 120 ALA A CA 1
ATOM 988 C C . ALA A 1 120 ? 7.348 -1.618 -2.487 1.00 88.56 120 ALA A C 1
ATOM 990 O O . ALA A 1 120 ? 8.216 -1.815 -1.632 1.00 88.56 120 ALA A O 1
ATOM 991 N N . THR A 1 121 ? 7.256 -2.370 -3.585 1.00 89.50 121 THR A N 1
ATOM 992 C CA . THR A 1 121 ? 8.151 -3.506 -3.850 1.00 89.50 121 THR A CA 1
ATOM 993 C C . THR A 1 121 ? 9.619 -3.093 -3.795 1.00 89.50 121 THR A C 1
ATOM 995 O O . THR A 1 121 ? 10.408 -3.776 -3.152 1.00 89.50 121 THR A O 1
ATOM 998 N N . ILE A 1 122 ? 9.948 -1.922 -4.341 1.00 92.75 122 ILE A N 1
ATOM 999 C CA . ILE A 1 122 ? 11.286 -1.319 -4.294 1.00 92.75 122 ILE A CA 1
ATOM 1000 C C . ILE A 1 122 ? 11.816 -1.228 -2.848 1.00 92.75 122 ILE A C 1
ATOM 1002 O O . ILE A 1 122 ? 12.943 -1.628 -2.558 1.00 92.75 122 ILE A O 1
ATOM 1006 N N . TRP A 1 123 ? 10.982 -0.780 -1.901 1.00 92.62 123 TRP A N 1
ATOM 1007 C CA . TRP A 1 123 ? 11.348 -0.714 -0.481 1.00 92.62 123 TRP A CA 1
ATOM 1008 C C . TRP A 1 123 ? 11.468 -2.091 0.171 1.00 92.62 123 TRP A C 1
ATOM 1010 O O . TRP A 1 123 ? 12.351 -2.305 1.003 1.00 92.62 123 TRP A O 1
ATOM 1020 N N . ARG A 1 124 ? 10.595 -3.036 -0.195 1.00 92.81 124 ARG A N 1
ATOM 1021 C CA . ARG A 1 124 ? 10.674 -4.418 0.302 1.00 92.81 124 ARG A CA 1
ATOM 1022 C C . ARG A 1 124 ? 11.977 -5.084 -0.137 1.00 92.81 124 ARG A C 1
ATOM 1024 O O . ARG A 1 124 ? 12.633 -5.705 0.694 1.00 92.81 124 ARG A O 1
ATOM 1031 N N . VAL A 1 125 ? 12.381 -4.894 -1.393 1.00 94.06 125 VAL A N 1
ATOM 1032 C CA . VAL A 1 125 ? 13.657 -5.396 -1.921 1.00 94.06 125 VAL A CA 1
ATOM 1033 C C . VAL A 1 125 ? 14.835 -4.769 -1.193 1.00 94.06 125 VAL A C 1
ATOM 1035 O O . VAL A 1 125 ? 15.662 -5.513 -0.681 1.00 94.06 125 VAL A O 1
ATOM 1038 N N . ALA A 1 126 ? 14.861 -3.444 -1.025 1.00 95.12 126 ALA A N 1
ATOM 1039 C CA . ALA A 1 126 ? 15.931 -2.771 -0.281 1.00 95.12 126 ALA A CA 1
ATOM 1040 C C . ALA A 1 126 ? 16.080 -3.291 1.162 1.00 95.12 126 ALA A C 1
ATOM 1042 O O . ALA A 1 126 ? 17.182 -3.335 1.701 1.00 95.12 126 ALA A O 1
ATOM 1043 N N . LYS A 1 127 ? 14.970 -3.695 1.794 1.00 94.81 127 LYS A N 1
ATOM 1044 C CA . LYS A 1 127 ? 14.980 -4.290 3.136 1.00 94.81 127 LYS A CA 1
ATOM 1045 C C . LYS A 1 127 ? 15.544 -5.717 3.143 1.00 94.81 127 LYS A C 1
ATOM 1047 O O . LYS A 1 127 ? 16.247 -6.071 4.082 1.00 94.81 127 LYS A O 1
ATOM 1052 N N . ILE A 1 128 ? 15.203 -6.534 2.144 1.00 95.00 128 ILE A N 1
ATOM 1053 C CA . ILE A 1 128 ? 15.659 -7.934 2.028 1.00 95.00 128 ILE A CA 1
ATOM 1054 C C . ILE A 1 128 ? 17.120 -8.000 1.558 1.00 95.00 128 ILE A C 1
ATOM 1056 O O . ILE A 1 128 ? 17.874 -8.859 2.006 1.00 95.00 128 ILE A O 1
ATOM 1060 N N . ARG A 1 129 ? 17.517 -7.084 0.671 1.00 94.81 129 ARG A N 1
ATOM 1061 C CA . ARG A 1 129 ? 18.838 -6.976 0.042 1.00 94.81 129 ARG A CA 1
ATOM 1062 C C . ARG A 1 129 ? 19.424 -5.581 0.300 1.00 94.81 129 ARG A C 1
ATOM 1064 O O . ARG A 1 129 ? 19.323 -4.713 -0.572 1.00 94.81 129 ARG A O 1
ATOM 1071 N N . PRO A 1 130 ? 19.997 -5.319 1.490 1.00 95.12 130 PRO A N 1
ATOM 1072 C CA . PRO A 1 130 ? 20.525 -3.995 1.838 1.00 95.12 130 PRO A CA 1
ATOM 1073 C C . PRO A 1 130 ? 21.633 -3.492 0.899 1.00 95.12 130 PRO A C 1
ATOM 1075 O O . PRO A 1 130 ? 21.780 -2.284 0.717 1.00 95.12 130 PRO A O 1
ATOM 1078 N N . ASP A 1 131 ? 22.366 -4.407 0.263 1.00 96.81 131 ASP A N 1
ATOM 1079 C CA . ASP A 1 131 ? 23.351 -4.149 -0.794 1.00 96.81 131 ASP A CA 1
ATOM 1080 C C . ASP A 1 131 ? 22.743 -3.433 -2.014 1.00 96.81 131 ASP A C 1
ATOM 1082 O O . ASP A 1 131 ? 23.393 -2.595 -2.635 1.00 96.81 131 ASP A O 1
ATOM 1086 N N . SER A 1 132 ? 21.462 -3.678 -2.303 1.00 96.12 132 SER A N 1
ATOM 1087 C CA . SER A 1 132 ? 20.730 -3.050 -3.414 1.00 96.12 132 SER A CA 1
ATOM 1088 C C . SER A 1 132 ? 20.158 -1.661 -3.095 1.00 96.12 132 SER A C 1
ATOM 1090 O O . SER A 1 132 ? 19.483 -1.058 -3.934 1.00 96.12 132 SER A O 1
ATOM 1092 N N . LEU A 1 133 ? 20.395 -1.112 -1.896 1.00 95.69 133 LEU A N 1
ATOM 1093 C CA . LEU A 1 133 ? 19.740 0.120 -1.441 1.00 95.69 133 LEU A CA 1
ATOM 1094 C C . LEU A 1 133 ? 19.974 1.316 -2.380 1.00 95.69 133 LEU A C 1
ATOM 1096 O O . LEU A 1 133 ? 19.062 2.119 -2.583 1.00 95.69 133 LEU A O 1
ATOM 1100 N N . SER A 1 134 ? 21.172 1.459 -2.951 1.00 96.38 134 SER A N 1
ATOM 1101 C CA . SER A 1 134 ? 21.485 2.533 -3.908 1.00 96.38 134 SER A CA 1
ATOM 1102 C C . SER A 1 134 ? 20.644 2.425 -5.186 1.00 96.38 134 SER A C 1
ATOM 1104 O O . SER A 1 134 ? 20.071 3.423 -5.628 1.00 96.38 134 SER A O 1
ATOM 1106 N N . LEU A 1 135 ? 20.495 1.211 -5.721 1.00 96.19 135 LEU A N 1
ATOM 1107 C CA . LEU A 1 135 ? 19.674 0.893 -6.891 1.00 96.19 135 LEU A CA 1
ATOM 1108 C C . LEU A 1 135 ? 18.184 1.134 -6.623 1.00 96.19 135 LEU A C 1
ATOM 1110 O O . LEU A 1 135 ? 17.489 1.765 -7.418 1.00 96.19 135 LEU A O 1
ATOM 1114 N N . MET A 1 136 ? 17.693 0.709 -5.460 1.00 96.50 136 MET A N 1
ATOM 1115 C CA . MET A 1 136 ? 16.294 0.914 -5.078 1.00 96.50 136 MET A CA 1
ATOM 1116 C C . MET A 1 136 ? 15.979 2.396 -4.818 1.00 96.50 136 MET A C 1
ATOM 1118 O O . MET A 1 136 ? 14.901 2.879 -5.176 1.00 96.50 136 MET A O 1
ATOM 1122 N N . LYS A 1 137 ? 16.930 3.166 -4.265 1.00 94.50 137 LYS A N 1
ATOM 1123 C CA . LYS A 1 137 ? 16.820 4.635 -4.179 1.00 94.50 137 LYS A CA 1
ATOM 1124 C C . LYS A 1 137 ? 16.752 5.271 -5.566 1.00 94.50 137 LYS A C 1
ATOM 1126 O O . LYS A 1 137 ? 15.970 6.199 -5.759 1.00 94.50 137 LYS A O 1
ATOM 1131 N N . PHE A 1 138 ? 17.547 4.782 -6.515 1.00 94.38 138 PHE A N 1
ATOM 1132 C CA . PHE A 1 138 ? 17.503 5.238 -7.901 1.00 94.38 138 PHE A CA 1
ATOM 1133 C C . PHE A 1 138 ? 16.129 4.983 -8.540 1.00 94.38 138 PHE A C 1
ATOM 1135 O O . PHE A 1 138 ? 15.507 5.940 -9.000 1.00 94.38 138 PHE A O 1
ATOM 1142 N N . LEU A 1 139 ? 15.599 3.757 -8.465 1.00 93.50 139 LEU A N 1
ATOM 1143 C CA . LEU A 1 139 ? 14.255 3.443 -8.973 1.00 93.50 139 LEU A CA 1
ATOM 1144 C C . LEU A 1 139 ? 13.168 4.290 -8.302 1.00 93.50 139 LEU A C 1
ATOM 1146 O O . LEU A 1 139 ? 12.296 4.833 -8.977 1.00 93.50 139 LEU A O 1
ATOM 1150 N N . SER A 1 140 ? 13.252 4.470 -6.981 1.00 92.19 140 SER A N 1
ATOM 1151 C CA . SER A 1 140 ? 12.300 5.307 -6.237 1.00 92.19 140 SER A CA 1
ATOM 1152 C C . SER A 1 140 ? 12.307 6.755 -6.733 1.00 92.19 140 SER A C 1
ATOM 1154 O O . SER A 1 140 ? 11.248 7.358 -6.877 1.00 92.19 140 SER A O 1
ATOM 1156 N N . ARG A 1 141 ? 13.488 7.319 -7.031 1.00 90.56 141 ARG A N 1
ATOM 1157 C CA . ARG A 1 141 ? 13.598 8.671 -7.602 1.00 90.56 141 ARG A CA 1
ATOM 1158 C C . ARG A 1 141 ? 12.981 8.745 -8.990 1.00 90.56 141 ARG A C 1
ATOM 1160 O O . ARG A 1 141 ? 12.302 9.725 -9.266 1.00 90.56 141 ARG A O 1
ATOM 1167 N N . LEU A 1 142 ? 13.193 7.731 -9.834 1.00 89.06 142 LEU A N 1
ATOM 1168 C CA . LEU A 1 142 ? 12.572 7.675 -11.158 1.00 89.06 142 LEU A CA 1
ATOM 1169 C C . LEU A 1 142 ? 11.046 7.646 -11.062 1.00 89.06 142 LEU A C 1
ATOM 1171 O O . LEU A 1 142 ? 10.395 8.419 -11.753 1.00 89.06 142 LEU A O 1
ATOM 1175 N N . CYS A 1 143 ? 10.480 6.833 -10.165 1.00 88.69 143 CYS A N 1
ATOM 1176 C CA . CYS A 1 143 ? 9.028 6.746 -9.961 1.00 88.69 143 CYS A CA 1
ATOM 1177 C C . CYS A 1 143 ? 8.400 8.066 -9.492 1.00 88.69 143 CYS A C 1
ATOM 1179 O O . CYS A 1 143 ? 7.221 8.302 -9.734 1.00 88.69 143 CYS A O 1
ATOM 1181 N N . CYS A 1 144 ? 9.182 8.916 -8.823 1.00 85.25 144 CYS A N 1
ATOM 1182 C CA . CYS A 1 144 ? 8.751 10.219 -8.322 1.00 85.25 144 CYS A CA 1
ATOM 1183 C C . CYS A 1 144 ? 9.166 11.391 -9.230 1.00 85.25 144 CYS A C 1
ATOM 1185 O O . CYS A 1 144 ? 9.033 12.546 -8.817 1.00 85.25 144 CYS A O 1
ATOM 1187 N N . LYS A 1 145 ? 9.710 11.138 -10.431 1.00 82.50 145 LYS A N 1
ATOM 1188 C CA . LYS A 1 145 ? 9.980 12.214 -11.393 1.00 82.50 145 LYS A CA 1
ATOM 1189 C C . LYS A 1 145 ? 8.657 12.780 -11.900 1.00 82.50 145 LYS A C 1
ATOM 1191 O O . LYS A 1 145 ? 7.737 12.038 -12.236 1.00 82.50 145 LYS A O 1
ATOM 1196 N N . LYS A 1 146 ? 8.586 14.108 -11.971 1.00 73.25 146 LYS A N 1
ATOM 1197 C CA . LYS A 1 146 ? 7.408 14.811 -12.476 1.00 73.25 146 LYS A CA 1
ATOM 1198 C C . LYS A 1 146 ? 7.218 14.497 -13.955 1.00 73.25 146 LYS A C 1
ATOM 1200 O O . LYS A 1 146 ? 8.159 14.603 -14.736 1.00 73.25 146 LYS A O 1
ATOM 1205 N N . THR A 1 147 ? 5.993 14.169 -14.344 1.00 71.94 147 THR A N 1
ATOM 1206 C CA . THR A 1 147 ? 5.587 14.261 -15.748 1.00 71.94 147 THR A CA 1
ATOM 1207 C C . THR A 1 147 ? 5.583 15.730 -16.150 1.00 71.94 147 THR A C 1
ATOM 1209 O O . THR A 1 147 ? 4.973 16.555 -15.469 1.00 71.94 147 THR A O 1
ATOM 1212 N N . HIS A 1 148 ? 6.299 16.064 -17.218 1.00 69.81 148 HI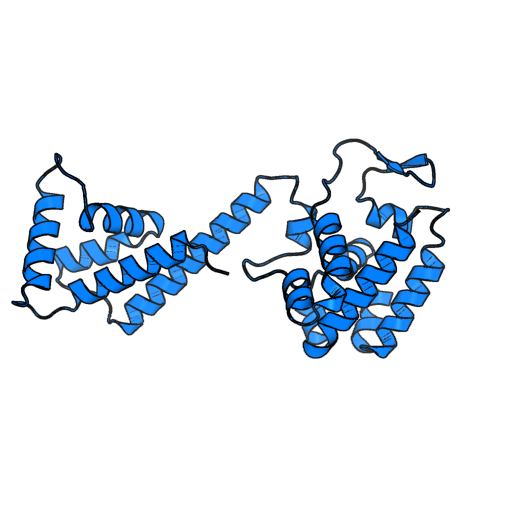S A N 1
ATOM 1213 C CA . HIS A 1 148 ? 6.452 17.445 -17.649 1.00 69.81 148 HIS A CA 1
ATOM 1214 C C . HIS A 1 148 ? 5.213 17.911 -18.421 1.00 69.81 148 HIS A C 1
ATOM 1216 O O . HIS A 1 148 ? 4.737 17.223 -19.317 1.00 69.81 148 HIS A O 1
ATOM 1222 N N . GLU A 1 149 ? 4.689 19.089 -18.071 1.00 70.81 149 GLU A N 1
ATOM 1223 C CA . GLU A 1 149 ? 3.603 19.737 -18.827 1.00 70.81 149 GLU A CA 1
ATOM 1224 C C . GLU A 1 149 ? 4.125 20.444 -20.090 1.00 70.81 149 GLU A C 1
ATOM 1226 O O . GLU A 1 149 ? 3.349 20.785 -20.979 1.00 70.81 149 GLU A O 1
ATOM 1231 N N . GLN A 1 150 ? 5.441 20.651 -20.171 1.00 75.69 150 GLN A N 1
ATOM 1232 C CA . GLN A 1 150 ? 6.131 21.245 -21.310 1.00 75.69 150 GLN A CA 1
ATOM 1233 C C . GLN A 1 150 ? 7.159 20.268 -21.891 1.00 75.69 150 GLN A C 1
ATOM 1235 O O . GLN A 1 150 ? 7.680 19.433 -21.144 1.00 75.69 150 GLN A O 1
ATOM 1240 N N . PRO A 1 151 ? 7.491 20.385 -23.189 1.00 81.06 151 PRO A N 1
ATOM 1241 C CA . PRO A 1 151 ? 8.498 19.537 -23.806 1.00 81.06 151 PRO A CA 1
ATOM 1242 C C . PRO A 1 151 ? 9.851 19.705 -23.112 1.00 81.06 151 PRO A C 1
ATOM 1244 O O . PRO A 1 151 ? 10.310 20.826 -22.886 1.00 81.06 151 PRO A O 1
ATOM 1247 N N . VAL A 1 152 ? 10.505 18.590 -22.797 1.00 82.88 152 VAL A N 1
ATOM 1248 C CA . VAL A 1 152 ? 11.844 18.575 -22.202 1.00 82.88 152 VAL A CA 1
ATOM 1249 C C . VAL A 1 152 ? 12.862 18.175 -23.244 1.00 82.88 152 VAL A C 1
ATOM 1251 O O . VAL A 1 152 ? 12.633 17.258 -24.026 1.00 82.88 152 VAL A O 1
ATOM 1254 N N . LEU A 1 153 ? 13.995 18.871 -23.242 1.00 85.44 153 LEU A N 1
ATOM 1255 C CA . LEU A 1 153 ? 15.140 18.521 -24.065 1.00 85.44 153 LEU A CA 1
ATOM 1256 C C . LEU A 1 153 ? 15.860 17.321 -23.454 1.00 85.44 153 LEU A C 1
ATOM 1258 O O . LEU A 1 153 ? 16.331 17.381 -22.317 1.00 85.44 153 LEU A O 1
ATOM 1262 N N . CYS A 1 154 ? 15.997 16.255 -24.234 1.00 86.62 154 CYS A N 1
ATOM 1263 C CA . CYS A 1 154 ? 16.873 15.155 -23.874 1.00 86.62 154 CYS A CA 1
ATOM 1264 C C . CYS A 1 154 ? 18.320 15.659 -23.769 1.00 86.62 154 CYS A C 1
ATOM 1266 O O . CYS A 1 154 ? 18.845 16.250 -24.715 1.00 86.62 154 CYS A O 1
ATOM 1268 N N . SER A 1 155 ? 18.999 15.361 -22.660 1.00 84.25 155 SER A N 1
ATOM 1269 C CA . SER A 1 155 ? 20.411 15.719 -22.462 1.00 84.25 155 SER A CA 1
ATOM 1270 C C . SER A 1 155 ? 21.358 15.067 -23.476 1.00 84.25 155 SER A C 1
ATOM 1272 O O . SER A 1 155 ? 22.460 15.566 -23.682 1.00 84.25 155 SER A O 1
ATOM 1274 N N . LYS A 1 156 ? 20.936 13.965 -24.114 1.00 84.44 156 LYS A N 1
ATOM 1275 C CA . LYS A 1 156 ? 21.748 13.186 -25.060 1.00 84.44 156 LYS A CA 1
ATOM 1276 C C . LYS A 1 156 ? 21.516 13.595 -26.508 1.00 84.44 156 LYS A C 1
ATOM 1278 O O . LYS A 1 156 ? 22.460 13.890 -27.226 1.00 84.44 156 LYS A O 1
ATOM 1283 N N . CYS A 1 157 ? 20.256 13.583 -26.940 1.00 88.19 157 CYS A N 1
ATOM 1284 C CA . CYS A 1 157 ? 19.900 13.768 -28.346 1.00 88.19 157 CYS A CA 1
ATOM 1285 C C . CYS A 1 157 ? 19.390 15.170 -28.679 1.00 88.19 157 CYS A C 1
ATOM 1287 O O . CYS A 1 157 ? 19.040 15.403 -29.834 1.00 88.19 157 CYS A O 1
ATOM 1289 N N . THR A 1 158 ? 19.256 16.036 -27.664 1.00 85.00 158 THR A N 1
ATOM 1290 C CA . THR A 1 158 ? 18.700 17.398 -27.733 1.00 85.00 158 THR A CA 1
ATOM 1291 C C . THR A 1 158 ? 17.299 17.506 -28.346 1.00 85.00 158 THR A C 1
ATOM 1293 O O . THR A 1 158 ? 16.803 18.613 -28.540 1.00 85.00 158 THR A O 1
ATOM 1296 N N . HIS A 1 159 ? 16.610 16.387 -28.592 1.00 86.06 159 HIS A N 1
ATOM 1297 C CA . HIS A 1 159 ? 15.218 16.399 -29.027 1.00 86.06 159 HIS A CA 1
ATOM 1298 C C . HIS A 1 159 ? 14.293 16.721 -27.863 1.00 86.06 159 HIS A C 1
ATOM 1300 O O . HIS A 1 159 ? 14.521 16.310 -26.722 1.00 86.06 159 HIS A O 1
ATOM 1306 N N . GLN A 1 160 ? 13.225 17.443 -28.182 1.00 84.25 160 GLN A N 1
ATOM 1307 C CA . GLN A 1 160 ? 12.143 17.709 -27.254 1.00 84.25 160 GLN A CA 1
ATOM 1308 C C . GLN A 1 160 ? 11.192 16.516 -27.194 1.00 84.25 160 GLN A C 1
ATOM 1310 O O . GLN A 1 160 ? 10.721 16.048 -28.229 1.00 84.25 160 GLN A O 1
ATOM 1315 N N . HIS A 1 161 ? 10.873 16.062 -25.985 1.00 80.25 161 HIS A N 1
ATOM 1316 C CA . HIS A 1 161 ? 9.868 15.030 -25.750 1.00 80.25 161 HIS A CA 1
ATOM 1317 C C . HIS A 1 161 ? 8.884 15.458 -24.658 1.00 80.25 161 HIS A C 1
ATOM 1319 O O . HIS A 1 161 ? 9.231 16.172 -23.717 1.00 80.25 161 HIS A O 1
ATOM 1325 N N . MET A 1 162 ? 7.637 15.003 -24.786 1.00 75.12 162 MET A N 1
ATOM 1326 C CA . MET A 1 162 ? 6.567 15.221 -23.798 1.00 75.12 162 MET A CA 1
ATOM 1327 C C . MET A 1 162 ? 6.426 14.044 -22.823 1.00 75.12 162 MET A C 1
ATOM 1329 O O . MET A 1 162 ? 5.774 14.152 -21.787 1.00 75.12 162 MET A O 1
ATOM 1333 N N . HIS A 1 163 ? 7.019 12.900 -23.162 1.00 74.00 163 HIS A N 1
ATOM 1334 C CA . HIS A 1 163 ? 6.913 11.674 -22.382 1.00 74.00 163 HIS A CA 1
ATOM 1335 C C . HIS A 1 163 ? 7.955 11.615 -21.264 1.00 74.00 163 HIS A C 1
ATOM 1337 O O . HIS A 1 163 ? 8.904 12.399 -21.213 1.00 74.00 163 HIS A O 1
ATOM 1343 N N . ILE A 1 164 ? 7.770 10.660 -20.353 1.00 77.56 164 ILE A N 1
ATOM 1344 C CA . ILE A 1 164 ? 8.705 10.373 -19.264 1.00 77.56 164 ILE A CA 1
ATOM 1345 C C . ILE A 1 164 ? 10.076 10.053 -19.869 1.00 77.56 164 ILE A C 1
ATOM 1347 O O . ILE A 1 164 ? 10.167 9.280 -20.818 1.00 77.56 164 ILE A O 1
ATOM 1351 N N . GLU A 1 165 ? 11.143 10.601 -19.289 1.00 83.25 165 GLU A N 1
ATOM 1352 C CA . GLU A 1 165 ? 12.532 10.435 -19.751 1.00 83.25 165 GLU A CA 1
ATOM 1353 C C . GLU A 1 165 ? 12.915 8.971 -20.029 1.00 83.25 165 GLU A C 1
ATOM 1355 O O . GLU A 1 165 ? 13.628 8.685 -20.985 1.00 83.25 165 GLU A O 1
ATOM 1360 N N . VAL A 1 166 ? 12.394 8.035 -19.230 1.00 86.38 166 VAL A N 1
ATOM 1361 C CA . VAL A 1 166 ? 12.608 6.591 -19.400 1.00 86.38 166 VAL A CA 1
ATOM 1362 C C . VAL A 1 166 ? 12.055 6.084 -20.735 1.00 86.38 166 VAL A C 1
ATOM 1364 O O . VAL A 1 166 ? 12.723 5.303 -21.402 1.00 86.38 166 VAL A O 1
ATOM 1367 N N . VAL A 1 167 ? 10.869 6.537 -21.150 1.00 87.50 167 VAL A N 1
ATOM 1368 C CA . VAL A 1 167 ? 10.247 6.136 -22.425 1.00 87.50 167 VAL A CA 1
ATOM 1369 C C . VAL A 1 167 ? 11.106 6.617 -23.588 1.00 87.50 167 VAL A C 1
ATOM 1371 O O . VAL A 1 167 ? 11.502 5.814 -24.431 1.00 87.50 167 VAL A O 1
ATOM 1374 N N . HIS A 1 168 ? 11.474 7.900 -23.572 1.00 86.94 168 HIS A N 1
ATOM 1375 C CA . HIS A 1 168 ? 12.343 8.475 -24.592 1.00 86.94 168 HIS A CA 1
ATOM 1376 C C . HIS A 1 168 ? 13.678 7.719 -24.669 1.00 86.94 168 HIS A C 1
ATOM 1378 O O . HIS A 1 168 ? 14.095 7.278 -25.738 1.00 86.94 168 HIS A O 1
ATOM 1384 N N . ALA A 1 169 ? 14.331 7.501 -23.525 1.00 87.44 169 ALA A N 1
ATOM 1385 C CA . ALA A 1 169 ? 15.621 6.829 -23.468 1.00 87.44 169 ALA A CA 1
ATOM 1386 C C . ALA A 1 169 ? 15.571 5.363 -23.934 1.00 87.44 169 ALA A C 1
ATOM 1388 O O . ALA A 1 169 ? 16.573 4.869 -24.448 1.00 87.44 169 ALA A O 1
ATOM 1389 N N . LEU A 1 170 ? 14.441 4.671 -23.756 1.00 88.31 170 LEU A N 1
ATOM 1390 C CA . LEU A 1 170 ? 14.288 3.265 -24.134 1.00 88.31 170 LEU A CA 1
ATOM 1391 C C . LEU A 1 170 ? 13.848 3.055 -25.585 1.00 88.31 170 LEU A C 1
ATOM 1393 O O . LEU A 1 170 ? 14.260 2.062 -26.183 1.00 88.31 170 LEU A O 1
ATOM 1397 N N . PHE A 1 171 ? 13.046 3.950 -26.161 1.00 87.12 171 PHE A N 1
ATOM 1398 C CA . PHE A 1 171 ? 12.394 3.681 -27.450 1.00 87.12 171 PHE A CA 1
ATOM 1399 C C . PHE A 1 171 ? 12.665 4.717 -28.542 1.00 87.12 171 PHE A C 1
ATOM 1401 O O . PHE A 1 171 ? 12.488 4.405 -29.714 1.00 87.12 171 PHE A O 1
ATOM 1408 N N . GLU A 1 172 ? 13.097 5.927 -28.189 1.00 86.25 172 GLU A N 1
ATOM 1409 C CA . GLU A 1 172 ? 13.163 7.049 -29.136 1.00 86.25 172 GLU A CA 1
ATOM 1410 C C . GLU A 1 172 ? 14.570 7.637 -29.279 1.00 86.25 172 GLU A C 1
ATOM 1412 O O . GLU A 1 172 ? 14.914 8.173 -30.330 1.00 86.25 172 GLU A O 1
ATOM 1417 N N . CYS A 1 173 ? 15.387 7.584 -28.225 1.00 86.62 173 CYS A N 1
ATOM 1418 C CA . CYS A 1 173 ? 16.678 8.255 -28.198 1.00 86.62 173 CYS A CA 1
ATOM 1419 C C . CYS A 1 173 ? 17.697 7.519 -29.088 1.00 86.62 173 CYS A C 1
ATOM 1421 O O . CYS A 1 173 ? 18.077 6.390 -28.781 1.00 86.62 173 CYS A O 1
ATOM 1423 N N . PRO A 1 174 ? 18.233 8.154 -30.146 1.00 84.50 174 PRO A N 1
ATOM 1424 C CA . PRO A 1 174 ? 19.188 7.493 -31.037 1.00 84.50 174 PRO A CA 1
ATOM 1425 C C . PRO A 1 174 ? 20.562 7.256 -30.386 1.00 84.50 174 PRO A C 1
ATOM 1427 O O . PRO A 1 174 ? 21.362 6.483 -30.901 1.00 84.50 174 PRO A O 1
ATOM 1430 N N . PHE A 1 175 ? 20.848 7.898 -29.247 1.00 83.56 175 PHE A N 1
ATOM 1431 C CA . PHE A 1 175 ? 22.151 7.842 -28.569 1.00 83.56 175 PHE A CA 1
ATOM 1432 C C . PHE A 1 175 ? 22.203 6.867 -27.385 1.00 83.56 175 PHE A C 1
ATOM 1434 O O . PHE A 1 175 ? 23.228 6.779 -26.710 1.00 83.56 175 PHE A O 1
ATOM 1441 N N . THR A 1 176 ? 21.117 6.154 -27.073 1.00 78.94 176 THR A N 1
ATOM 1442 C CA . THR A 1 176 ? 21.089 5.209 -25.941 1.00 78.94 176 THR A CA 1
ATOM 1443 C C . THR A 1 176 ? 21.416 3.767 -26.324 1.00 78.94 176 THR A C 1
ATOM 1445 O O . THR A 1 176 ? 21.562 2.946 -25.412 1.00 78.94 176 THR A O 1
ATOM 1448 N N . ASP A 1 177 ? 21.549 3.463 -27.625 1.00 79.19 177 ASP A N 1
ATOM 1449 C CA . ASP A 1 177 ? 21.602 2.095 -28.181 1.00 79.19 177 ASP A CA 1
ATOM 1450 C C . ASP A 1 177 ? 20.548 1.178 -27.530 1.00 79.19 177 ASP A C 1
ATOM 1452 O O . ASP A 1 177 ? 20.771 0.018 -27.175 1.00 79.19 177 ASP A O 1
ATOM 1456 N N . SER A 1 178 ? 19.380 1.756 -27.245 1.00 79.00 178 SER A N 1
ATOM 1457 C CA . SER A 1 178 ? 18.404 1.139 -26.364 1.00 79.00 178 SER A CA 1
ATOM 1458 C C . SER A 1 178 ? 17.769 -0.134 -26.918 1.00 79.00 178 SER A C 1
ATOM 1460 O O . SER A 1 178 ? 17.543 -1.019 -26.096 1.00 79.00 178 SER A O 1
ATOM 1462 N N . PRO A 1 179 ? 17.534 -0.329 -28.236 1.00 83.31 179 PRO A N 1
ATOM 1463 C CA . PRO A 1 179 ? 16.925 -1.567 -28.720 1.00 83.31 179 PRO A CA 1
ATOM 1464 C C . PRO A 1 179 ? 17.799 -2.799 -28.452 1.00 83.31 179 PRO A C 1
ATOM 1466 O O . PRO A 1 179 ? 17.307 -3.802 -27.936 1.00 83.31 179 PRO A O 1
ATOM 1469 N N . ALA A 1 180 ? 19.108 -2.718 -28.723 1.00 86.06 180 ALA A N 1
ATOM 1470 C CA . ALA A 1 180 ? 20.039 -3.825 -28.486 1.00 86.06 180 ALA A CA 1
ATOM 1471 C C . ALA A 1 180 ? 20.185 -4.129 -26.987 1.00 86.06 180 ALA A C 1
ATOM 1473 O O . ALA A 1 180 ? 20.188 -5.288 -26.555 1.00 86.06 180 ALA A O 1
ATOM 1474 N N . ARG A 1 181 ? 20.248 -3.078 -26.166 1.00 87.88 181 ARG A N 1
ATOM 1475 C CA . ARG A 1 181 ? 20.360 -3.201 -24.708 1.00 87.88 181 ARG A CA 1
ATOM 1476 C C . ARG A 1 181 ? 19.079 -3.717 -24.069 1.00 87.88 181 ARG A C 1
ATOM 1478 O O . ARG A 1 181 ? 19.156 -4.526 -23.150 1.00 87.88 181 ARG A O 1
ATOM 1485 N N . LEU A 1 182 ? 17.920 -3.290 -24.566 1.00 90.19 182 LEU A N 1
ATOM 1486 C CA . LEU A 1 182 ? 16.618 -3.784 -24.130 1.00 90.19 182 LEU A CA 1
ATOM 1487 C C . LEU A 1 182 ? 16.469 -5.264 -24.474 1.00 90.19 182 LEU A C 1
ATOM 1489 O O . LEU A 1 182 ? 16.074 -6.045 -23.614 1.00 90.19 182 LEU A O 1
ATOM 1493 N N . GLN A 1 183 ? 16.862 -5.665 -25.684 1.00 90.75 183 GLN A N 1
ATOM 1494 C CA . GLN A 1 183 ? 16.869 -7.071 -26.077 1.00 90.75 183 GLN A CA 1
ATOM 1495 C C . GLN A 1 183 ? 17.789 -7.903 -25.174 1.00 90.75 183 GLN A C 1
ATOM 1497 O O . GLN A 1 183 ? 17.411 -8.987 -24.735 1.00 90.75 183 GLN A O 1
ATOM 1502 N N . THR A 1 184 ? 18.970 -7.372 -24.849 1.00 91.88 184 THR A N 1
ATOM 1503 C CA . THR A 1 184 ? 19.915 -8.013 -23.923 1.00 91.88 184 THR A CA 1
ATOM 1504 C C . THR A 1 184 ? 19.316 -8.143 -22.522 1.00 91.88 184 THR A C 1
ATOM 1506 O O . THR A 1 184 ? 19.406 -9.205 -21.916 1.00 91.88 184 THR A O 1
ATOM 1509 N N . PHE A 1 185 ? 18.660 -7.097 -22.013 1.00 94.00 185 PHE A N 1
ATOM 1510 C CA . PHE A 1 185 ? 17.954 -7.140 -20.732 1.00 94.00 185 PHE A CA 1
ATOM 1511 C C . PHE A 1 185 ? 16.823 -8.175 -20.730 1.00 94.00 185 PHE A C 1
ATOM 1513 O O . PHE A 1 185 ? 16.721 -8.972 -19.803 1.00 94.00 185 PHE A O 1
ATOM 1520 N N . ILE A 1 186 ? 15.992 -8.215 -21.773 1.00 93.50 186 ILE A N 1
ATOM 1521 C CA . ILE A 1 186 ? 14.926 -9.218 -21.882 1.00 93.50 186 ILE A CA 1
ATOM 1522 C C . ILE A 1 186 ? 15.542 -10.624 -21.862 1.00 93.50 186 ILE A C 1
ATOM 1524 O O . ILE A 1 186 ? 15.075 -11.490 -21.125 1.00 93.50 186 ILE A O 1
ATOM 1528 N N . GLU A 1 187 ? 16.645 -10.842 -22.577 1.00 93.50 187 GLU A N 1
ATOM 1529 C CA . GLU A 1 187 ? 17.366 -12.117 -22.567 1.00 93.50 187 GLU A CA 1
ATOM 1530 C C . GLU A 1 187 ? 17.882 -12.504 -21.167 1.00 93.50 187 GLU A C 1
ATOM 1532 O O . GLU A 1 187 ? 17.754 -13.664 -20.776 1.00 93.50 187 GLU A O 1
ATOM 1537 N N . THR A 1 188 ? 18.377 -11.559 -20.356 1.00 93.06 188 THR A N 1
ATOM 1538 C CA . THR A 1 188 ? 18.774 -11.878 -18.969 1.00 93.06 188 THR A CA 1
ATOM 1539 C C . THR A 1 188 ? 17.579 -12.246 -18.088 1.00 93.06 188 THR A C 1
ATOM 1541 O O . THR A 1 188 ? 17.706 -13.115 -17.224 1.00 93.06 188 THR A O 1
ATOM 1544 N N . VAL A 1 189 ? 16.391 -11.682 -18.339 1.00 93.69 189 VAL A N 1
ATOM 1545 C CA . VAL A 1 189 ? 15.158 -12.072 -17.630 1.00 93.69 189 VAL A CA 1
ATOM 1546 C C . VAL A 1 189 ? 14.786 -13.534 -17.895 1.00 93.69 189 VAL A C 1
ATOM 1548 O O . VAL A 1 189 ? 14.237 -14.180 -17.002 1.00 93.69 189 VAL A O 1
ATOM 1551 N N . ARG A 1 190 ? 15.155 -14.111 -19.049 1.00 93.81 190 ARG A N 1
ATOM 1552 C CA . ARG A 1 190 ? 14.929 -15.543 -19.338 1.00 93.81 190 ARG A CA 1
ATOM 1553 C C . ARG A 1 190 ? 15.572 -16.453 -18.293 1.00 93.81 190 ARG A C 1
ATOM 1555 O O . ARG A 1 190 ? 15.006 -17.495 -17.974 1.00 93.81 190 ARG A O 1
ATOM 1562 N N . GLN A 1 191 ? 16.721 -16.050 -17.746 1.00 92.56 191 GLN A N 1
ATOM 1563 C CA . GLN A 1 191 ? 17.428 -16.800 -16.703 1.00 92.56 191 GLN A CA 1
ATOM 1564 C C . GLN A 1 191 ? 16.695 -16.764 -15.354 1.00 92.56 191 GLN A C 1
ATOM 1566 O O . GLN A 1 191 ? 16.881 -17.661 -14.536 1.00 92.56 191 GLN A O 1
ATOM 1571 N N . LEU A 1 192 ? 15.855 -15.748 -15.125 1.00 92.56 192 LEU A N 1
ATOM 1572 C CA . LEU A 1 192 ? 15.021 -15.630 -13.928 1.00 92.56 192 LEU A CA 1
ATOM 1573 C C . LEU A 1 192 ? 13.687 -16.362 -14.098 1.00 92.56 192 LEU A C 1
ATOM 1575 O O . LEU A 1 192 ? 13.270 -17.112 -13.220 1.00 92.56 192 LEU A O 1
ATOM 1579 N N . SER A 1 193 ? 12.999 -16.129 -15.216 1.00 95.38 193 SER A N 1
ATOM 1580 C CA . SER A 1 193 ? 11.715 -16.759 -15.519 1.00 95.38 193 SER A CA 1
ATOM 1581 C C . SER A 1 193 ? 11.458 -16.758 -17.027 1.00 95.38 193 SER A C 1
ATOM 1583 O O . SER A 1 193 ? 11.291 -15.705 -17.647 1.00 95.38 193 SER A O 1
ATOM 1585 N N . ALA A 1 194 ? 11.375 -17.953 -17.618 1.00 95.06 194 ALA A N 1
ATOM 1586 C CA . ALA A 1 194 ? 11.007 -18.119 -19.022 1.00 95.06 194 ALA A CA 1
ATOM 1587 C C . ALA A 1 194 ? 9.588 -17.590 -19.341 1.00 95.06 194 ALA A C 1
ATOM 1589 O O . ALA A 1 194 ? 9.456 -16.880 -20.341 1.00 95.06 194 ALA A O 1
ATOM 1590 N N . PRO A 1 195 ? 8.550 -17.836 -18.507 1.00 95.81 195 PRO A N 1
ATOM 1591 C CA . PRO A 1 195 ? 7.230 -17.228 -18.696 1.00 95.81 195 PRO A CA 1
ATOM 1592 C C . PRO A 1 195 ? 7.250 -15.696 -18.682 1.00 95.81 195 PRO A C 1
ATOM 1594 O O . PRO A 1 195 ? 6.645 -15.065 -19.548 1.00 95.81 195 PRO A O 1
ATOM 1597 N N . LEU A 1 196 ? 7.976 -15.087 -17.736 1.00 95.50 196 LEU A N 1
ATOM 1598 C CA . LEU A 1 196 ? 8.096 -13.630 -17.659 1.00 95.50 196 LEU A CA 1
ATOM 1599 C C . LEU A 1 196 ? 8.793 -13.070 -18.899 1.00 95.50 196 LEU A C 1
ATOM 1601 O O . LEU A 1 196 ? 8.348 -12.088 -19.480 1.00 95.50 196 LEU A O 1
ATOM 1605 N N . HIS A 1 197 ? 9.868 -13.716 -19.332 1.00 96.06 197 HIS A N 1
ATOM 1606 C CA . HIS A 1 197 ? 10.594 -13.332 -20.531 1.00 96.06 197 HIS A CA 1
ATOM 1607 C C . HIS A 1 197 ? 9.711 -13.325 -21.795 1.00 96.06 197 HIS A C 1
ATOM 1609 O O . HIS A 1 197 ? 9.743 -12.354 -22.552 1.00 96.06 197 HIS A O 1
ATOM 1615 N N . GLU A 1 198 ? 8.897 -14.364 -22.015 1.00 95.44 198 GLU A N 1
ATOM 1616 C CA . GLU A 1 198 ? 7.977 -14.404 -23.165 1.00 95.44 198 GLU A CA 1
ATOM 1617 C C . GLU A 1 198 ? 6.883 -13.335 -23.071 1.00 95.44 198 GLU A C 1
ATOM 1619 O O . GLU A 1 198 ? 6.486 -12.755 -24.084 1.00 95.44 198 GLU A O 1
ATOM 1624 N N . HIS A 1 199 ? 6.442 -13.010 -21.855 1.00 95.88 199 HIS A N 1
ATOM 1625 C CA . HIS A 1 199 ? 5.516 -11.907 -21.631 1.00 95.88 199 HIS A CA 1
ATOM 1626 C C . HIS A 1 199 ? 6.142 -10.547 -21.983 1.00 95.88 199 HIS A C 1
ATOM 1628 O O . HIS A 1 199 ? 5.549 -9.783 -22.742 1.00 95.88 199 HIS A O 1
ATOM 1634 N N . LEU A 1 200 ? 7.361 -10.263 -21.507 1.00 94.75 200 LEU A N 1
ATOM 1635 C CA . LEU A 1 200 ? 8.032 -8.977 -21.740 1.00 94.75 200 LEU A CA 1
ATOM 1636 C C . LEU A 1 200 ? 8.371 -8.715 -23.216 1.00 94.75 200 LEU A C 1
ATOM 1638 O O . LEU A 1 200 ? 8.436 -7.558 -23.617 1.00 94.75 200 LEU A O 1
ATOM 1642 N N . LYS A 1 201 ? 8.560 -9.756 -24.037 1.00 93.25 201 LYS A N 1
ATOM 1643 C CA . LYS A 1 201 ? 8.785 -9.605 -25.488 1.00 93.25 201 LYS A CA 1
ATOM 1644 C C . LYS A 1 201 ? 7.592 -9.023 -26.240 1.00 93.25 201 LYS A C 1
ATOM 1646 O O . LYS A 1 201 ? 7.779 -8.353 -27.249 1.00 93.25 201 LYS A O 1
ATOM 1651 N N . ASN A 1 202 ? 6.384 -9.340 -25.784 1.00 92.12 202 ASN A N 1
ATOM 1652 C CA . ASN A 1 202 ? 5.148 -9.089 -26.524 1.00 92.12 202 ASN A CA 1
ATOM 1653 C C . ASN A 1 202 ? 4.294 -7.986 -25.889 1.00 92.12 202 ASN A C 1
ATOM 1655 O O . ASN A 1 202 ? 3.156 -7.770 -26.301 1.00 92.12 202 ASN A O 1
ATOM 1659 N N . ILE A 1 203 ? 4.815 -7.320 -24.859 1.00 94.56 203 ILE A N 1
ATOM 1660 C CA . ILE A 1 203 ? 4.072 -6.322 -24.104 1.00 94.56 203 ILE A CA 1
ATOM 1661 C C . ILE A 1 203 ? 4.187 -4.933 -24.732 1.00 94.56 203 ILE 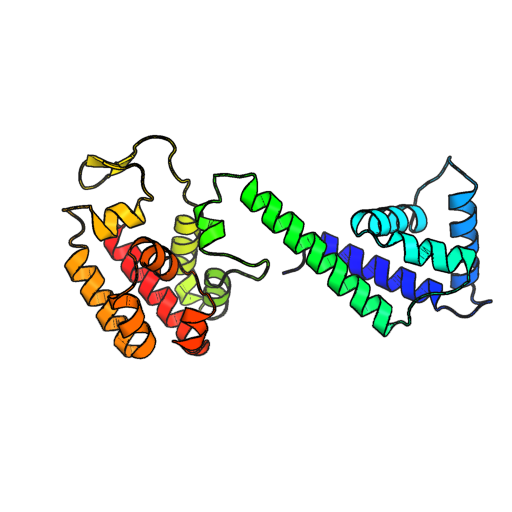A C 1
ATOM 1663 O O . ILE A 1 203 ? 5.176 -4.591 -25.378 1.00 94.56 203 ILE A O 1
ATOM 1667 N N . GLU A 1 204 ? 3.173 -4.105 -24.501 1.00 93.12 204 GLU A N 1
ATOM 1668 C CA . GLU A 1 204 ? 3.190 -2.705 -24.900 1.00 93.12 204 GLU A CA 1
ATOM 1669 C C . GLU A 1 204 ? 4.353 -1.938 -24.228 1.00 93.12 204 GLU A C 1
ATOM 1671 O O . GLU A 1 204 ? 4.585 -2.104 -23.022 1.00 93.12 204 GLU A O 1
ATOM 1676 N N . PRO A 1 205 ? 5.052 -1.042 -24.958 1.00 89.50 205 PRO A N 1
ATOM 1677 C CA . PRO A 1 205 ? 6.153 -0.240 -24.422 1.00 89.50 205 PRO A CA 1
ATOM 1678 C C . PRO A 1 205 ? 5.832 0.488 -23.112 1.00 89.50 205 PRO A C 1
ATOM 1680 O O . PRO A 1 205 ? 6.654 0.501 -22.196 1.00 89.50 205 PRO A O 1
ATOM 1683 N N . ALA A 1 206 ? 4.630 1.061 -22.992 1.00 88.62 206 ALA A N 1
ATOM 1684 C CA . ALA A 1 206 ? 4.209 1.780 -21.792 1.00 88.62 206 ALA A CA 1
ATOM 1685 C C . ALA A 1 206 ? 4.182 0.864 -20.558 1.00 88.62 206 ALA A C 1
ATOM 1687 O O . ALA A 1 206 ? 4.716 1.217 -19.506 1.00 88.62 206 ALA A O 1
ATOM 1688 N N . THR A 1 207 ? 3.624 -0.340 -20.692 1.00 91.56 207 THR A N 1
ATOM 1689 C CA . THR A 1 207 ? 3.578 -1.321 -19.603 1.00 91.56 207 THR A CA 1
ATOM 1690 C C . THR A 1 207 ? 4.962 -1.883 -19.290 1.00 91.56 207 THR A C 1
ATOM 1692 O O . THR A 1 207 ? 5.291 -2.051 -18.114 1.00 91.56 207 THR A O 1
ATOM 1695 N N . LEU A 1 208 ? 5.808 -2.095 -20.308 1.00 93.56 208 LEU A N 1
ATOM 1696 C CA . LEU A 1 208 ? 7.199 -2.507 -20.103 1.00 93.56 208 LEU A CA 1
ATOM 1697 C C . LEU A 1 208 ? 7.947 -1.507 -19.218 1.00 93.56 208 LEU A C 1
ATOM 1699 O O . LEU A 1 208 ? 8.613 -1.912 -18.264 1.00 93.56 208 LEU A O 1
ATOM 1703 N N . VAL A 1 209 ? 7.794 -0.204 -19.487 1.00 91.69 209 VAL A N 1
ATOM 1704 C CA . VAL A 1 209 ? 8.387 0.847 -18.648 1.00 91.69 209 VAL A CA 1
ATOM 1705 C C . VAL A 1 209 ? 7.922 0.715 -17.203 1.00 91.69 209 VAL A C 1
ATOM 1707 O O . VAL A 1 209 ? 8.757 0.745 -16.302 1.00 91.69 209 VAL A O 1
ATOM 1710 N N . LEU A 1 210 ? 6.626 0.505 -16.958 1.00 92.81 210 LEU A N 1
ATOM 1711 C CA . LEU A 1 210 ? 6.112 0.349 -15.595 1.00 92.81 210 LEU A CA 1
ATOM 1712 C C . LEU A 1 210 ? 6.726 -0.861 -14.876 1.00 92.81 210 LEU A C 1
ATOM 1714 O O . LEU A 1 210 ? 7.134 -0.731 -13.719 1.00 92.81 210 LEU A O 1
ATOM 1718 N N . TYR A 1 211 ? 6.853 -2.012 -15.543 1.00 94.44 211 TYR A N 1
ATOM 1719 C CA . TYR A 1 211 ? 7.483 -3.201 -14.955 1.00 94.44 211 TYR A CA 1
ATOM 1720 C C . TYR A 1 211 ? 8.960 -2.990 -14.643 1.00 94.44 211 TYR A C 1
ATOM 1722 O O . TYR A 1 211 ? 9.399 -3.280 -13.529 1.00 94.44 211 TYR A O 1
ATOM 1730 N N . VAL A 1 212 ? 9.713 -2.401 -15.571 1.00 93.19 212 VAL A N 1
ATOM 1731 C CA . VAL A 1 212 ? 11.132 -2.086 -15.358 1.00 93.19 212 VAL A CA 1
ATOM 1732 C C . VAL A 1 212 ? 11.306 -1.007 -14.272 1.00 93.19 212 VAL A C 1
ATOM 1734 O O . VAL A 1 212 ? 12.304 -0.977 -13.555 1.00 93.19 212 VAL A O 1
ATOM 1737 N N . MET A 1 213 ? 10.310 -0.146 -14.063 1.00 91.44 213 MET A N 1
ATOM 1738 C CA . MET A 1 213 ? 10.292 0.811 -12.951 1.00 91.44 213 MET A CA 1
ATOM 1739 C C . MET A 1 213 ? 9.849 0.202 -11.612 1.00 91.44 213 MET A C 1
ATOM 1741 O O . MET A 1 213 ? 9.970 0.851 -10.573 1.00 91.44 213 MET A O 1
ATOM 1745 N N . GLY A 1 214 ? 9.403 -1.053 -11.609 1.00 92.44 214 GLY A N 1
ATOM 1746 C CA . GLY A 1 214 ? 9.115 -1.831 -10.409 1.00 92.44 214 GLY A CA 1
ATOM 1747 C C . GLY A 1 214 ? 7.639 -2.055 -10.104 1.00 92.44 214 GLY A C 1
ATOM 1748 O O . GLY A 1 214 ? 7.303 -2.406 -8.965 1.00 92.44 214 GLY A O 1
ATOM 1749 N N . MET A 1 215 ? 6.764 -1.873 -11.097 1.00 92.88 215 MET A N 1
ATOM 1750 C CA . MET A 1 215 ? 5.375 -2.313 -11.010 1.00 92.88 215 MET A CA 1
ATOM 1751 C C . MET A 1 215 ? 5.349 -3.836 -10.886 1.00 92.88 215 MET A C 1
ATOM 1753 O O . MET A 1 215 ? 5.998 -4.544 -11.650 1.00 92.88 215 MET A O 1
ATOM 1757 N N . ILE A 1 216 ? 4.591 -4.337 -9.915 1.00 90.00 216 ILE A N 1
ATOM 1758 C CA . ILE A 1 216 ? 4.271 -5.759 -9.792 1.00 90.00 216 ILE A CA 1
ATOM 1759 C C . ILE A 1 216 ? 2.768 -5.848 -9.585 1.00 90.00 216 ILE A C 1
ATOM 1761 O O . ILE A 1 216 ? 2.255 -5.399 -8.557 1.00 90.00 216 ILE A O 1
ATOM 1765 N N . ASP A 1 217 ? 2.087 -6.390 -10.582 1.00 90.88 217 ASP A N 1
ATOM 1766 C CA . ASP A 1 217 ? 0.671 -6.730 -10.559 1.00 90.88 217 ASP A CA 1
ATOM 1767 C C . ASP A 1 217 ? 0.492 -8.255 -10.511 1.00 90.88 217 ASP A C 1
ATOM 1769 O O . ASP A 1 217 ? 1.461 -9.004 -10.348 1.00 90.88 217 ASP A O 1
ATOM 1773 N N . ASP A 1 218 ? -0.755 -8.706 -10.616 1.00 90.94 218 ASP A N 1
ATOM 1774 C CA . ASP A 1 218 ? -1.098 -10.127 -10.551 1.00 90.94 218 ASP A CA 1
ATOM 1775 C C . ASP A 1 218 ? -0.457 -10.920 -11.706 1.00 90.94 218 ASP A C 1
ATOM 1777 O O . ASP A 1 218 ? -0.028 -12.050 -11.506 1.00 90.94 218 ASP A O 1
ATOM 1781 N N . VAL A 1 219 ? -0.263 -10.300 -12.878 1.00 93.31 219 VAL A N 1
ATOM 1782 C CA . VAL A 1 219 ? 0.377 -10.945 -14.037 1.00 93.31 219 VAL A CA 1
ATOM 1783 C C . VAL A 1 219 ? 1.837 -11.270 -13.734 1.00 93.31 219 VAL A C 1
ATOM 1785 O O . VAL A 1 2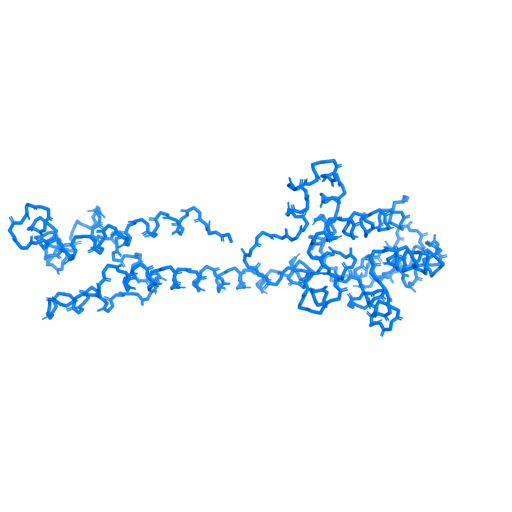19 ? 2.265 -12.411 -13.895 1.00 93.31 219 VAL A O 1
ATOM 1788 N N . ILE A 1 220 ? 2.611 -10.302 -13.233 1.00 92.00 220 ILE A N 1
ATOM 1789 C CA . ILE A 1 220 ? 4.001 -10.567 -12.823 1.00 92.00 220 ILE A CA 1
ATOM 1790 C C . ILE A 1 220 ? 4.054 -11.598 -11.687 1.00 92.00 220 ILE A C 1
ATOM 1792 O O . ILE A 1 220 ? 4.975 -12.417 -11.656 1.00 92.00 220 ILE A O 1
ATOM 1796 N N . ALA A 1 221 ? 3.069 -11.581 -10.785 1.00 91.81 221 ALA A N 1
ATOM 1797 C CA . ALA A 1 221 ? 2.981 -12.539 -9.686 1.00 91.81 221 ALA A CA 1
ATOM 1798 C C . ALA A 1 221 ? 2.709 -13.974 -10.107 1.00 91.81 221 ALA A C 1
ATOM 1800 O O . ALA A 1 221 ? 3.252 -14.890 -9.487 1.00 91.81 221 ALA A O 1
ATOM 1801 N N . ASP A 1 222 ? 1.965 -14.163 -11.187 1.00 94.44 222 ASP A N 1
ATOM 1802 C CA . ASP A 1 222 ? 1.726 -15.484 -11.754 1.00 94.44 222 ASP A CA 1
ATOM 1803 C C . ASP A 1 222 ? 2.917 -15.971 -12.594 1.00 94.44 222 ASP A C 1
ATOM 1805 O O . ASP A 1 222 ? 3.209 -17.167 -12.648 1.00 94.44 222 ASP A O 1
ATOM 1809 N N . LEU A 1 223 ? 3.647 -15.048 -13.229 1.00 95.44 223 LEU A N 1
ATOM 1810 C CA . LEU A 1 223 ? 4.758 -15.374 -14.128 1.00 95.44 223 LEU A CA 1
ATOM 1811 C C . LEU A 1 223 ? 6.103 -15.561 -13.419 1.00 95.44 223 LEU A C 1
ATOM 1813 O O . LEU A 1 223 ? 7.042 -16.090 -14.022 1.00 95.44 223 LEU A O 1
ATOM 1817 N N . MET A 1 224 ? 6.249 -15.114 -12.172 1.00 94.56 224 MET A N 1
ATOM 1818 C CA . MET A 1 224 ? 7.520 -15.181 -11.455 1.00 94.56 224 MET A CA 1
ATOM 1819 C C . MET A 1 224 ? 7.323 -15.418 -9.950 1.00 94.56 224 MET A C 1
ATOM 1821 O O . MET A 1 224 ? 6.598 -14.674 -9.293 1.00 94.56 224 MET A O 1
ATOM 1825 N N . PRO A 1 225 ? 8.044 -16.384 -9.346 1.00 92.44 225 PRO A N 1
ATOM 1826 C CA . PRO A 1 225 ? 8.033 -16.571 -7.902 1.00 92.44 225 PRO A CA 1
ATOM 1827 C C . PRO A 1 225 ? 8.476 -15.312 -7.147 1.00 92.44 225 PRO A C 1
ATOM 1829 O O . PRO A 1 225 ? 9.488 -14.695 -7.482 1.00 92.44 225 PRO A O 1
ATOM 1832 N N . ILE A 1 226 ? 7.797 -15.007 -6.037 1.00 89.69 226 ILE A N 1
ATOM 1833 C CA . ILE A 1 226 ? 8.095 -13.844 -5.175 1.00 89.69 226 ILE A CA 1
ATOM 1834 C C . ILE A 1 226 ? 9.570 -13.809 -4.730 1.00 89.69 226 ILE A C 1
ATOM 1836 O O . ILE A 1 226 ? 10.146 -12.734 -4.568 1.00 89.69 226 ILE A O 1
ATOM 1840 N N . ALA A 1 227 ? 10.202 -14.974 -4.556 1.00 92.06 227 ALA A N 1
ATOM 1841 C CA . ALA A 1 227 ? 11.609 -15.088 -4.170 1.00 92.06 227 ALA A CA 1
ATOM 1842 C C . ALA A 1 227 ? 12.586 -14.484 -5.198 1.00 92.06 227 ALA A C 1
ATOM 1844 O O . ALA A 1 227 ? 13.680 -14.076 -4.815 1.00 92.06 227 ALA A O 1
ATOM 1845 N N . LEU A 1 228 ? 12.194 -14.392 -6.474 1.00 94.19 228 LEU A N 1
ATOM 1846 C CA . LEU A 1 228 ? 13.024 -13.856 -7.559 1.00 94.19 228 LEU A CA 1
ATOM 1847 C C . LEU A 1 228 ? 12.806 -12.356 -7.804 1.00 94.19 228 LEU A C 1
ATOM 1849 O O . LEU A 1 228 ? 13.573 -11.731 -8.533 1.00 94.19 228 LEU A O 1
ATOM 1853 N N . TYR A 1 229 ? 11.811 -11.745 -7.154 1.00 92.50 229 TYR A N 1
ATOM 1854 C CA . TYR A 1 229 ? 11.521 -10.315 -7.299 1.00 92.50 229 TYR A CA 1
ATOM 1855 C C . TYR A 1 229 ? 12.696 -9.394 -6.960 1.00 92.50 229 TYR A C 1
ATOM 1857 O O . TYR A 1 229 ? 12.878 -8.408 -7.677 1.00 92.50 229 TYR A O 1
ATOM 1865 N N . PRO A 1 230 ? 13.490 -9.654 -5.898 1.00 95.25 230 PRO A N 1
ATOM 1866 C CA . PRO A 1 230 ? 14.662 -8.837 -5.613 1.00 95.25 230 PRO A CA 1
ATOM 1867 C C . PRO A 1 230 ? 15.637 -8.803 -6.786 1.00 95.25 230 PRO A C 1
ATOM 1869 O O . PRO A 1 230 ? 16.044 -7.722 -7.199 1.00 95.25 230 PRO A O 1
ATOM 1872 N N . GLU A 1 231 ? 15.952 -9.967 -7.351 1.00 95.75 231 GLU A N 1
ATOM 1873 C CA . GLU A 1 231 ? 16.904 -10.091 -8.455 1.00 95.75 231 GLU A CA 1
ATOM 1874 C C . GLU A 1 231 ? 16.374 -9.419 -9.725 1.00 95.75 231 GLU A C 1
ATOM 1876 O O . GLU A 1 231 ? 17.080 -8.646 -10.370 1.00 95.75 231 GLU A O 1
ATOM 1881 N N . PHE A 1 232 ? 15.089 -9.619 -10.029 1.00 95.75 232 PHE A N 1
ATOM 1882 C CA . PHE A 1 232 ? 14.431 -8.945 -11.145 1.00 95.75 232 PHE A CA 1
ATOM 1883 C C . PHE A 1 232 ? 14.509 -7.416 -11.028 1.00 95.75 232 PHE A C 1
ATOM 1885 O O . PHE A 1 232 ? 14.928 -6.749 -11.975 1.00 95.75 232 PHE A O 1
ATOM 1892 N N . LEU A 1 233 ? 14.170 -6.845 -9.866 1.00 95.81 233 LEU A N 1
ATOM 1893 C CA . LEU A 1 233 ? 14.223 -5.392 -9.670 1.00 95.81 233 LEU A CA 1
ATOM 1894 C C . LEU A 1 233 ? 15.650 -4.838 -9.672 1.00 95.81 233 LEU A C 1
ATOM 1896 O O . LEU A 1 233 ? 15.864 -3.719 -10.140 1.00 95.81 233 LEU A O 1
ATOM 1900 N N . ILE A 1 234 ? 16.628 -5.601 -9.181 1.00 96.12 234 ILE A N 1
ATOM 1901 C CA . ILE A 1 234 ? 18.049 -5.241 -9.274 1.00 96.12 234 ILE A CA 1
ATOM 1902 C C . ILE A 1 234 ? 18.480 -5.177 -10.745 1.00 96.12 234 ILE A C 1
ATOM 1904 O O . ILE A 1 234 ? 19.072 -4.178 -11.159 1.00 96.12 234 ILE A O 1
ATOM 1908 N N . ASN A 1 235 ? 18.112 -6.175 -11.552 1.00 95.75 235 ASN A N 1
ATOM 1909 C CA . ASN A 1 235 ? 18.397 -6.187 -12.989 1.00 95.75 235 ASN A CA 1
ATOM 1910 C C . ASN A 1 235 ? 17.726 -5.019 -13.714 1.00 95.75 235 ASN A C 1
ATOM 1912 O O . ASN A 1 235 ? 18.372 -4.353 -14.523 1.00 95.75 235 ASN A O 1
ATOM 1916 N N . CYS A 1 236 ? 16.475 -4.707 -13.370 1.00 95.75 236 CYS A N 1
ATOM 1917 C CA . CYS A 1 236 ? 15.776 -3.540 -13.904 1.00 95.75 236 CYS A CA 1
ATOM 1918 C C . CYS A 1 236 ? 16.492 -2.228 -13.550 1.00 95.75 236 CYS A C 1
ATOM 1920 O O . CYS A 1 236 ? 16.697 -1.375 -14.414 1.00 95.75 236 CYS A O 1
ATOM 1922 N N . ALA A 1 237 ? 16.917 -2.067 -12.292 1.00 95.88 237 ALA A N 1
ATOM 1923 C CA . ALA A 1 237 ? 17.633 -0.876 -11.847 1.00 95.88 237 ALA A CA 1
ATOM 1924 C C . ALA A 1 237 ? 18.977 -0.706 -12.565 1.00 95.88 237 ALA A C 1
ATOM 1926 O O . ALA A 1 237 ? 19.270 0.388 -13.043 1.00 95.88 237 ALA A O 1
ATOM 1927 N N . ASN A 1 238 ? 19.764 -1.780 -12.677 1.00 95.19 238 ASN A N 1
ATOM 1928 C CA . ASN A 1 238 ? 21.039 -1.775 -13.395 1.00 95.19 238 ASN A CA 1
ATOM 1929 C C . ASN A 1 238 ? 20.843 -1.440 -14.874 1.00 95.19 238 ASN A C 1
ATOM 1931 O O . ASN A 1 238 ? 21.553 -0.594 -15.419 1.00 95.19 238 ASN A O 1
ATOM 1935 N N . PHE A 1 239 ? 19.842 -2.049 -15.512 1.00 94.50 239 PHE A N 1
ATOM 1936 C CA . PHE A 1 239 ? 19.491 -1.759 -16.896 1.00 94.50 239 PHE A CA 1
ATOM 1937 C C . PHE A 1 239 ? 19.146 -0.276 -17.083 1.00 94.50 239 PHE A C 1
ATOM 1939 O O . PHE A 1 239 ? 19.786 0.401 -17.891 1.00 94.50 239 PHE A O 1
ATOM 1946 N N . LEU A 1 240 ? 18.222 0.262 -16.281 1.00 93.06 240 LEU A N 1
ATOM 1947 C CA . LEU A 1 240 ? 17.831 1.669 -16.361 1.00 93.06 240 LEU A CA 1
ATOM 1948 C C . LEU A 1 240 ? 18.984 2.623 -16.052 1.00 93.06 240 LEU A C 1
ATOM 1950 O O . LEU A 1 240 ? 19.133 3.624 -16.747 1.00 93.06 240 LEU A O 1
ATOM 1954 N N . GLN A 1 241 ? 19.829 2.328 -15.059 1.00 92.75 241 GLN A N 1
ATOM 1955 C CA . GLN A 1 241 ? 21.034 3.122 -14.814 1.00 92.75 241 GLN A CA 1
ATOM 1956 C C . GLN A 1 241 ? 21.938 3.117 -16.033 1.00 92.75 241 GLN A C 1
ATOM 1958 O O . GLN A 1 241 ? 22.406 4.170 -16.446 1.00 92.75 241 GLN A O 1
ATOM 1963 N N . SER A 1 242 ? 22.147 1.958 -16.645 1.00 90.88 242 SER A N 1
ATOM 1964 C CA . SER A 1 242 ? 23.017 1.850 -17.805 1.00 90.88 242 SER A CA 1
ATOM 1965 C C . SER A 1 242 ? 22.482 2.669 -18.997 1.00 90.88 242 SER A C 1
ATOM 1967 O O . SER A 1 242 ? 23.270 3.239 -19.756 1.00 90.88 242 SER A O 1
ATOM 1969 N N . VAL A 1 243 ? 21.158 2.767 -19.160 1.00 88.25 243 VAL A N 1
ATOM 1970 C CA . VAL A 1 243 ? 20.509 3.540 -20.233 1.00 88.25 243 VAL A CA 1
ATOM 1971 C C . VAL A 1 243 ? 20.489 5.040 -19.925 1.00 88.25 243 VAL A C 1
ATOM 1973 O O . VAL A 1 243 ? 20.716 5.855 -20.822 1.00 88.25 243 VAL A O 1
ATOM 1976 N N . LEU A 1 244 ? 20.255 5.420 -18.668 1.00 85.94 244 LEU A N 1
ATOM 1977 C CA . LEU A 1 244 ? 20.044 6.812 -18.256 1.00 85.94 244 LEU A CA 1
ATOM 1978 C C . LEU A 1 244 ? 21.321 7.532 -17.802 1.00 85.94 244 LEU A C 1
ATOM 1980 O O . LEU A 1 244 ? 21.382 8.751 -17.894 1.00 85.94 244 LEU A O 1
ATOM 1984 N N . SER A 1 245 ? 22.350 6.815 -17.351 1.00 74.12 245 SER A N 1
ATOM 1985 C CA . SER A 1 245 ? 23.595 7.420 -16.855 1.00 74.12 245 SER A CA 1
ATOM 1986 C C . SER A 1 245 ? 24.543 7.730 -18.014 1.00 74.12 245 SER A C 1
ATOM 1988 O O . SER A 1 245 ? 25.198 6.819 -18.513 1.00 74.12 245 SER A O 1
ATOM 1990 N N . VAL A 1 246 ? 24.577 8.999 -18.439 1.00 48.41 246 VAL A N 1
ATOM 1991 C CA . VAL A 1 246 ? 25.763 9.749 -18.911 1.00 48.41 246 VAL A CA 1
ATOM 1992 C C . VAL A 1 246 ? 25.554 11.201 -18.505 1.00 48.41 246 VAL A C 1
ATOM 1994 O O . VAL A 1 246 ? 24.503 11.748 -18.908 1.00 48.41 246 VAL A O 1
#

Secondary structure (DSSP, 8-state):
---HHHHHHHHHHHHHHHHHTSPTT-HHHHHHHHHHHHHHH-SS---SHHHHHHHHHHHTT-HHHHHHHHHH-----HHHHHHHHHHHHHHHHHHHHHHHHHH-GGGHHHHHH--SSSPPHHHHHHHH-GGGHHHHHHHHHHHTPPPPSS-EE-TTT--EESS-HHHIIIII-TTTTHHHHHHHHHHHHHHH-HHHHHHHHSS-HHHHHHHHTT---HHHHHHS-GGGHHHHHHHHHHHHHHHH--

pLDDT: mean 90.6, std 7.5, range [48.41, 98.38]

Foldseek 3Di:
DADPVLVVLLVLLLVVLVLLPDDPPDPSVVVVVVVLVCVVVDDPDCDDSNNVNCVSCVLLVNVVQVVCCVPPVDHDPSVVSSVSSVVSSLVSVFVVVVVVCVVDQLQVLVCLLDVTPDPALLVVLCVVCVVCVVLSVQLVVLNRHHQDPFFDQDPQQRDTDNGRNLLCLQPPRPRLPNVVLVVVLLVVVCVQFVQVSVVLVPDDSVVNSSVLSRRDDVSNCVRGPPVCSSVNNSSSSVSSCSSRPD

Radius of gyration: 25.86 Å; chains: 1; bounding box: 56×42×70 Å